Protein AF-A0AA38HAE9-F1 (afdb_monomer)

Radius of gyration: 36.29 Å; Cα contacts (8 Å, |Δi|>4): 104; chains: 1; bounding box: 70×87×106 Å

Structure (mmCIF, N/CA/C/O backbone):
data_AF-A0AA38HAE9-F1
#
_entry.id   AF-A0AA38HAE9-F1
#
loop_
_atom_site.group_PDB
_atom_site.id
_atom_site.type_symbol
_atom_site.label_atom_id
_atom_site.label_alt_id
_atom_site.label_comp_id
_atom_site.label_asym_id
_atom_site.label_entity_id
_atom_site.label_seq_id
_atom_site.pdbx_PDB_ins_code
_atom_site.Cartn_x
_atom_site.Cartn_y
_atom_site.Cartn_z
_atom_site.occupancy
_atom_site.B_iso_or_equiv
_atom_site.auth_seq_id
_atom_site.auth_comp_id
_atom_site.auth_asym_id
_atom_site.auth_atom_id
_atom_site.pdbx_PDB_model_num
ATOM 1 N N . MET A 1 1 ? 5.142 21.070 -65.631 1.00 39.06 1 MET A N 1
ATOM 2 C CA . MET A 1 1 ? 4.871 20.003 -64.647 1.00 39.06 1 MET A CA 1
ATOM 3 C C . MET A 1 1 ? 5.451 20.494 -63.341 1.00 39.06 1 MET A C 1
ATOM 5 O O . MET A 1 1 ? 6.630 20.286 -63.092 1.00 39.06 1 MET A O 1
ATOM 9 N N . ASP A 1 2 ? 4.651 21.237 -62.584 1.00 40.19 2 ASP A N 1
ATOM 10 C CA . ASP A 1 2 ? 5.064 21.765 -61.288 1.00 40.19 2 ASP A CA 1
ATOM 11 C C . ASP A 1 2 ? 4.805 20.692 -60.237 1.00 40.19 2 ASP A C 1
ATOM 13 O O . ASP A 1 2 ? 3.664 20.309 -59.976 1.00 40.19 2 ASP A O 1
ATOM 17 N N . ILE A 1 3 ? 5.890 20.148 -59.695 1.00 50.97 3 ILE A N 1
ATOM 18 C CA . ILE A 1 3 ? 5.858 19.173 -58.612 1.00 50.97 3 ILE A CA 1
ATOM 19 C C . ILE A 1 3 ? 5.649 19.974 -57.330 1.00 50.97 3 ILE A C 1
ATOM 21 O O . ILE A 1 3 ? 6.559 20.639 -56.839 1.00 50.97 3 ILE A O 1
ATOM 25 N N . SER A 1 4 ? 4.426 19.948 -56.811 1.00 48.62 4 SER A N 1
ATOM 26 C CA . SER A 1 4 ? 4.118 20.479 -55.486 1.00 48.62 4 SER A CA 1
ATOM 27 C C . SER A 1 4 ? 4.918 19.694 -54.433 1.00 48.62 4 SER A C 1
ATOM 29 O O . SER A 1 4 ? 4.894 18.460 -54.474 1.00 48.62 4 SER A O 1
ATOM 31 N N . PRO A 1 5 ? 5.616 20.344 -53.486 1.00 53.41 5 PRO A N 1
ATOM 32 C CA . PRO A 1 5 ? 6.243 19.627 -52.385 1.00 53.41 5 PRO A CA 1
ATOM 33 C C . PRO A 1 5 ? 5.154 19.050 -51.472 1.00 53.41 5 PRO A C 1
ATOM 35 O O . PRO A 1 5 ? 4.239 19.759 -51.050 1.00 53.41 5 PRO A O 1
ATOM 38 N N . LEU A 1 6 ? 5.238 17.747 -51.190 1.00 51.03 6 LEU A N 1
ATOM 39 C CA . LEU A 1 6 ? 4.414 17.096 -50.173 1.00 51.03 6 LEU A CA 1
ATOM 40 C C . LEU A 1 6 ? 4.633 17.781 -48.810 1.00 51.03 6 LEU A C 1
ATOM 42 O O . LEU A 1 6 ? 5.780 18.071 -48.468 1.00 51.03 6 LEU A O 1
ATOM 46 N N . PRO A 1 7 ? 3.580 17.995 -48.000 1.00 47.41 7 PRO A N 1
ATOM 47 C CA . PRO A 1 7 ? 3.733 18.482 -46.638 1.00 47.41 7 PRO A CA 1
ATOM 48 C C . PRO A 1 7 ? 4.301 17.347 -45.780 1.00 47.41 7 PRO A C 1
ATOM 50 O O . PRO A 1 7 ? 3.574 16.480 -45.296 1.00 47.41 7 PRO A O 1
ATOM 53 N N . THR A 1 8 ? 5.619 17.309 -45.635 1.00 55.16 8 THR A N 1
ATOM 54 C CA . THR A 1 8 ? 6.304 16.414 -44.704 1.00 55.16 8 THR A CA 1
ATOM 55 C C . THR A 1 8 ? 6.501 17.113 -43.361 1.00 55.16 8 THR A C 1
ATOM 57 O O . THR A 1 8 ? 7.004 18.228 -43.319 1.00 55.16 8 THR A O 1
ATOM 60 N N . GLU A 1 9 ? 6.145 16.397 -42.290 1.00 55.28 9 GLU A N 1
ATOM 61 C CA . GLU A 1 9 ? 6.492 16.649 -40.879 1.00 55.28 9 GLU A CA 1
ATOM 62 C C . GLU A 1 9 ? 5.710 17.721 -40.100 1.00 55.28 9 GLU A C 1
ATOM 64 O O . GLU A 1 9 ? 6.241 18.764 -39.745 1.00 55.28 9 GLU A O 1
ATOM 69 N N . SER A 1 10 ? 4.473 17.425 -39.688 1.00 51.41 10 SER A N 1
ATOM 70 C CA . SER A 1 10 ? 3.776 18.239 -38.668 1.00 51.41 10 SER A CA 1
ATOM 71 C C . SER A 1 10 ? 3.261 17.452 -37.458 1.00 51.41 10 SER A C 1
ATOM 73 O O . SER A 1 10 ? 2.433 17.944 -36.696 1.00 51.41 10 SER A O 1
ATOM 75 N N . SER A 1 11 ? 3.721 16.217 -37.230 1.00 56.38 11 SER A N 1
ATOM 76 C CA . SER A 1 11 ? 3.269 15.420 -36.071 1.00 56.38 11 SER A CA 1
ATOM 77 C C . SER A 1 11 ? 4.283 14.371 -35.606 1.00 56.38 11 SER A C 1
ATOM 79 O O . SER A 1 11 ? 3.898 13.276 -35.197 1.00 56.38 11 SER A O 1
ATOM 81 N N . MET A 1 12 ? 5.587 14.648 -35.684 1.00 62.03 12 MET A N 1
ATOM 82 C CA . MET A 1 12 ? 6.561 13.743 -35.072 1.00 62.03 12 MET A CA 1
ATOM 83 C C . MET A 1 12 ? 6.648 14.011 -33.571 1.00 62.03 12 MET A C 1
ATOM 85 O O . MET A 1 12 ? 7.069 15.075 -33.125 1.00 62.03 12 MET A O 1
ATOM 89 N N . LEU A 1 13 ? 6.230 13.017 -32.787 1.00 71.12 13 LEU A N 1
ATOM 90 C CA . LEU A 1 13 ? 6.387 12.984 -31.339 1.00 71.12 13 LEU A CA 1
ATOM 91 C C . LEU A 1 13 ? 7.889 13.067 -31.021 1.00 71.12 13 LEU A C 1
ATOM 93 O O . LEU A 1 13 ? 8.614 12.081 -31.159 1.00 71.12 13 LEU A O 1
ATOM 97 N N . THR A 1 14 ? 8.384 14.256 -30.667 1.00 80.62 14 THR A N 1
ATOM 98 C CA . THR A 1 14 ? 9.828 14.424 -30.453 1.00 80.62 14 THR A CA 1
ATOM 99 C C . THR A 1 14 ? 10.279 13.613 -29.229 1.00 80.62 14 THR A C 1
ATOM 101 O O . THR A 1 14 ? 9.475 13.369 -28.321 1.00 80.62 14 THR A O 1
ATOM 104 N N . PRO A 1 15 ? 11.561 13.215 -29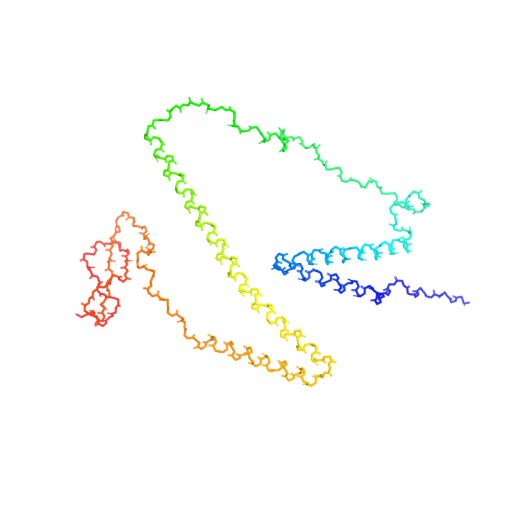.140 1.00 80.81 15 PRO A N 1
ATOM 105 C CA . PRO A 1 15 ? 12.087 12.491 -27.979 1.00 80.81 15 PRO A CA 1
ATOM 106 C C . PRO A 1 15 ? 11.779 13.186 -26.644 1.00 80.81 15 PRO A C 1
ATOM 108 O O . PRO A 1 15 ? 11.556 12.527 -25.631 1.00 80.81 15 PRO A O 1
ATOM 111 N N . PHE A 1 16 ? 11.681 14.518 -26.654 1.00 79.25 16 PHE A N 1
ATOM 112 C CA . PHE A 1 16 ? 11.273 15.315 -25.502 1.00 79.25 16 PHE A CA 1
ATOM 113 C C . PHE A 1 16 ? 9.829 15.025 -25.054 1.00 79.25 16 PHE A C 1
ATOM 115 O O . PHE A 1 16 ? 9.589 14.833 -23.864 1.00 79.25 16 PHE A O 1
ATOM 122 N N . HIS A 1 17 ? 8.879 14.892 -25.986 1.00 80.75 17 HIS A N 1
ATOM 123 C CA . HIS A 1 17 ? 7.487 14.534 -25.681 1.00 80.75 17 HIS A CA 1
ATOM 124 C C . HIS A 1 17 ? 7.375 13.156 -25.029 1.00 80.75 17 HIS A C 1
ATOM 126 O O . HIS A 1 17 ? 6.618 12.984 -24.077 1.00 80.75 17 HIS A O 1
ATOM 132 N N . LEU A 1 18 ? 8.153 12.183 -25.513 1.00 83.12 18 LEU A N 1
ATOM 133 C CA . LEU A 1 18 ? 8.192 10.837 -24.940 1.00 83.12 18 LEU A CA 1
ATOM 134 C C . LEU A 1 18 ? 8.716 10.848 -23.502 1.00 83.12 18 LEU A C 1
ATOM 136 O O . LEU A 1 18 ? 8.171 10.150 -22.647 1.00 83.12 18 LEU A O 1
ATOM 140 N N . ILE A 1 19 ? 9.725 11.676 -23.218 1.00 84.38 19 ILE A N 1
ATOM 141 C CA . ILE A 1 19 ? 10.239 11.870 -21.860 1.00 84.38 19 ILE A CA 1
ATOM 142 C C . ILE A 1 19 ? 9.147 12.483 -20.978 1.00 84.38 19 ILE A C 1
ATOM 144 O O . ILE A 1 19 ? 8.819 11.913 -19.940 1.00 84.38 19 ILE A O 1
ATOM 148 N N . VAL A 1 20 ? 8.518 13.585 -21.397 1.00 85.31 20 VAL A N 1
ATOM 149 C CA . VAL A 1 20 ? 7.445 14.228 -20.615 1.00 85.31 20 VAL A CA 1
ATOM 150 C C . VAL A 1 20 ? 6.291 13.261 -20.335 1.00 85.31 20 VAL A C 1
ATOM 152 O O . VAL A 1 20 ? 5.821 13.172 -19.200 1.00 85.31 20 VAL A O 1
ATOM 155 N N . LEU A 1 21 ? 5.877 12.482 -21.337 1.00 84.38 21 LEU A N 1
ATOM 156 C CA . LEU A 1 21 ? 4.825 11.477 -21.202 1.00 84.38 21 LEU A CA 1
ATOM 157 C C . LEU A 1 21 ? 5.225 10.358 -20.228 1.00 84.38 21 LEU A C 1
ATOM 159 O O . LEU A 1 21 ? 4.416 9.952 -19.392 1.00 84.38 21 LEU A O 1
ATOM 163 N N . ALA A 1 22 ? 6.476 9.893 -20.282 1.00 83.12 22 ALA A N 1
ATOM 164 C CA . ALA A 1 22 ? 6.996 8.897 -19.350 1.00 83.12 22 ALA A CA 1
ATOM 165 C C . ALA A 1 22 ? 6.980 9.423 -17.905 1.00 83.12 22 ALA A C 1
ATOM 167 O O . ALA A 1 22 ? 6.455 8.752 -17.014 1.00 83.12 22 ALA A O 1
ATOM 168 N N . PHE A 1 23 ? 7.453 10.651 -17.673 1.00 85.69 23 PHE A N 1
ATOM 169 C CA . PHE A 1 23 ? 7.419 11.292 -16.353 1.00 85.69 23 PHE A CA 1
ATOM 170 C C . PHE A 1 23 ? 5.986 11.517 -15.844 1.00 85.69 23 PHE A C 1
ATOM 172 O O . PHE A 1 23 ? 5.710 11.286 -14.664 1.00 85.69 23 PHE A O 1
ATOM 179 N N . ALA A 1 24 ? 5.056 11.896 -16.724 1.00 83.94 24 ALA A N 1
ATOM 180 C CA . ALA A 1 24 ? 3.641 12.038 -16.387 1.00 83.94 24 ALA A CA 1
ATOM 181 C C . ALA A 1 24 ? 2.999 10.687 -16.023 1.00 83.94 24 ALA A C 1
ATOM 183 O O . ALA A 1 24 ? 2.306 10.585 -15.009 1.00 83.94 24 ALA A O 1
ATOM 184 N N . SER A 1 25 ? 3.283 9.627 -16.786 1.00 86.00 25 SER A N 1
ATOM 185 C CA . SER A 1 25 ? 2.791 8.274 -16.491 1.00 86.00 25 SER A CA 1
ATOM 186 C C . SER A 1 25 ? 3.331 7.736 -15.160 1.00 86.00 25 SER A C 1
ATOM 188 O O . SER A 1 25 ? 2.584 7.153 -14.374 1.00 86.00 25 SER A O 1
ATOM 190 N N . LEU A 1 26 ? 4.601 8.020 -14.849 1.00 84.00 26 LEU A N 1
ATOM 191 C CA . LEU A 1 26 ? 5.222 7.663 -13.578 1.00 84.00 26 LEU A CA 1
ATOM 192 C C . LEU A 1 26 ? 4.590 8.439 -12.411 1.00 84.00 26 LEU A C 1
ATOM 194 O O . LEU A 1 26 ? 4.328 7.859 -11.362 1.00 84.00 26 LEU A O 1
ATOM 198 N N . SER A 1 27 ? 4.279 9.725 -12.604 1.00 84.81 27 SER A N 1
ATOM 199 C CA . SER A 1 27 ? 3.575 10.564 -11.620 1.00 84.81 27 SER A CA 1
ATOM 200 C C . SER A 1 27 ? 2.164 10.042 -11.306 1.00 84.81 27 SER A C 1
ATOM 202 O O . SER A 1 27 ? 1.752 9.993 -10.141 1.00 84.81 27 SER A O 1
ATOM 204 N N . LEU A 1 28 ? 1.439 9.568 -12.328 1.00 83.94 28 LEU A N 1
ATOM 205 C CA . LEU A 1 28 ? 0.138 8.917 -12.154 1.00 83.94 28 LEU A CA 1
ATOM 206 C C . LEU A 1 28 ? 0.262 7.594 -11.392 1.00 83.94 28 LEU A C 1
ATOM 208 O O . LEU A 1 28 ? -0.522 7.352 -10.479 1.00 83.94 28 LEU A O 1
ATOM 212 N N . LEU A 1 29 ? 1.268 6.773 -11.706 1.00 82.25 29 LEU A N 1
ATOM 213 C CA . LEU A 1 29 ? 1.512 5.503 -11.016 1.00 82.25 29 LEU A CA 1
ATOM 214 C C . LEU A 1 29 ? 1.853 5.733 -9.538 1.00 82.25 29 LEU A C 1
ATOM 216 O O . LEU A 1 29 ? 1.276 5.090 -8.664 1.00 82.25 29 LEU A O 1
ATOM 220 N N . VAL A 1 30 ? 2.714 6.712 -9.249 1.00 80.00 30 VAL A N 1
ATOM 221 C CA . VAL A 1 30 ? 3.041 7.129 -7.876 1.00 80.00 30 VAL A CA 1
ATOM 222 C C . VAL A 1 30 ? 1.806 7.664 -7.144 1.00 80.00 30 VAL A C 1
ATOM 224 O O . VAL A 1 30 ? 1.673 7.439 -5.948 1.00 80.00 30 VAL A O 1
ATOM 227 N N . SER A 1 31 ? 0.853 8.290 -7.839 1.00 78.38 31 SER A N 1
ATOM 228 C CA . SER A 1 31 ? -0.399 8.758 -7.222 1.00 78.38 31 SER A CA 1
ATOM 229 C C . SER A 1 31 ? -1.363 7.632 -6.834 1.00 78.38 31 SER A C 1
ATOM 231 O O . SER A 1 31 ? -2.221 7.852 -5.987 1.00 78.38 31 SER A O 1
ATOM 233 N N . GLN A 1 32 ? -1.230 6.440 -7.423 1.00 82.31 32 GLN A N 1
ATOM 234 C CA . GLN A 1 32 ? -2.014 5.253 -7.048 1.00 82.31 32 GLN A CA 1
ATOM 235 C C . GLN A 1 32 ? -1.399 4.489 -5.861 1.00 82.31 32 GLN A C 1
ATOM 237 O O . GLN A 1 32 ? -1.976 3.525 -5.354 1.00 82.31 32 GLN A O 1
ATOM 242 N N . LEU A 1 33 ? -0.208 4.894 -5.4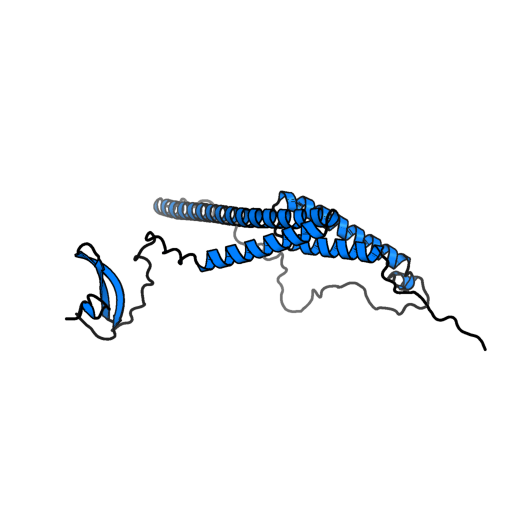15 1.00 80.56 33 LEU A N 1
ATOM 243 C CA . LEU A 1 33 ? 0.469 4.336 -4.254 1.00 80.56 33 LEU A CA 1
ATOM 244 C C . LEU A 1 33 ? 0.055 5.140 -3.008 1.00 80.56 33 LEU A C 1
ATOM 246 O O . LEU A 1 33 ? 0.321 6.330 -2.931 1.00 80.56 33 LEU A O 1
ATOM 250 N N . ASN A 1 34 ? -0.572 4.497 -2.017 1.00 77.75 34 ASN A N 1
ATOM 251 C CA . ASN A 1 34 ? -0.823 5.086 -0.686 1.00 77.75 34 ASN A CA 1
ATOM 252 C C . ASN A 1 34 ? 0.489 5.272 0.103 1.00 77.75 34 ASN A C 1
ATOM 254 O O . ASN A 1 34 ? 0.796 4.492 1.003 1.00 77.75 34 ASN A O 1
ATOM 258 N N . LEU A 1 35 ? 1.298 6.256 -0.276 1.00 80.31 35 LEU A N 1
ATOM 259 C CA . LEU A 1 35 ? 2.599 6.510 0.337 1.00 80.31 35 LEU A CA 1
ATOM 260 C C . LEU A 1 35 ? 2.469 6.921 1.821 1.00 80.31 35 LEU A C 1
ATOM 262 O O . LEU A 1 35 ? 1.461 7.495 2.221 1.00 80.31 35 LEU A O 1
ATOM 266 N N . PRO A 1 36 ? 3.478 6.628 2.661 1.00 79.25 36 PRO A N 1
ATOM 267 C CA . PRO A 1 36 ? 3.561 7.186 4.010 1.00 79.25 36 PRO A CA 1
ATOM 268 C C . PRO A 1 36 ? 3.731 8.718 3.957 1.00 79.25 36 PRO A C 1
ATOM 270 O O . PRO A 1 36 ? 4.300 9.213 2.981 1.00 79.25 36 PRO A O 1
ATOM 273 N N . PRO A 1 37 ? 3.319 9.455 5.007 1.00 76.00 37 PRO A N 1
ATOM 274 C CA . PRO A 1 37 ? 3.243 10.922 5.001 1.00 76.00 37 PRO A CA 1
ATOM 275 C C . PRO A 1 37 ? 4.562 11.605 4.597 1.00 76.00 37 PRO A C 1
ATOM 277 O O . PRO A 1 37 ? 4.558 12.527 3.787 1.00 76.00 37 PRO A O 1
ATOM 280 N N . ASP A 1 38 ? 5.705 11.076 5.038 1.00 79.44 38 ASP A N 1
ATOM 281 C CA . ASP A 1 38 ? 7.030 11.621 4.701 1.00 79.44 38 ASP A CA 1
ATOM 282 C C . ASP A 1 38 ? 7.357 11.529 3.194 1.00 79.44 38 ASP A C 1
ATOM 284 O O . ASP A 1 38 ? 8.074 12.358 2.635 1.00 79.44 38 ASP A O 1
ATOM 288 N N . LEU A 1 39 ? 6.829 10.508 2.508 1.00 79.44 39 LEU A N 1
ATOM 289 C CA . LEU A 1 39 ? 6.986 10.333 1.061 1.00 79.44 39 LEU A CA 1
ATOM 290 C C . LEU A 1 39 ? 5.849 10.985 0.268 1.00 79.44 39 LEU A C 1
ATOM 292 O O . LEU A 1 39 ? 6.013 11.224 -0.931 1.00 79.44 39 LEU A O 1
ATOM 296 N N . GLU A 1 40 ? 4.719 11.299 0.905 1.00 82.88 40 GLU A N 1
ATOM 297 C CA . GLU A 1 40 ? 3.654 12.090 0.288 1.00 82.88 40 GLU A CA 1
ATOM 298 C C . GLU A 1 40 ? 4.113 13.517 -0.001 1.00 82.88 40 GLU A C 1
ATOM 300 O O . GLU A 1 40 ? 3.771 14.048 -1.059 1.00 82.88 40 GLU A O 1
ATOM 305 N N . GLU A 1 41 ? 4.938 14.112 0.865 1.00 84.94 41 GLU A N 1
ATOM 306 C CA . GLU A 1 41 ? 5.537 15.427 0.611 1.00 84.94 41 GLU A CA 1
ATOM 307 C C . GLU A 1 41 ? 6.426 15.404 -0.638 1.00 84.94 41 GLU A C 1
ATOM 309 O O . GLU A 1 41 ? 6.252 16.217 -1.551 1.00 84.94 41 GLU A O 1
ATOM 314 N N . LEU A 1 42 ? 7.315 14.410 -0.743 1.00 85.44 42 LEU A N 1
ATOM 315 C CA . LEU A 1 42 ? 8.180 14.234 -1.911 1.00 85.44 42 LEU A CA 1
ATOM 316 C C . LEU A 1 42 ? 7.361 13.959 -3.185 1.00 85.44 42 LEU A C 1
ATOM 318 O O . LEU A 1 42 ? 7.610 14.553 -4.235 1.00 85.44 42 LEU A O 1
ATOM 322 N N . ALA A 1 43 ? 6.345 13.097 -3.095 1.00 84.06 43 ALA A N 1
ATOM 323 C CA . ALA A 1 43 ? 5.447 12.794 -4.206 1.00 84.06 43 ALA A CA 1
ATOM 324 C C . ALA A 1 43 ? 4.582 14.003 -4.602 1.00 84.06 43 ALA A C 1
ATOM 326 O O . ALA A 1 43 ? 4.222 14.156 -5.768 1.00 84.06 43 ALA A O 1
ATOM 327 N N . SER A 1 44 ? 4.231 14.871 -3.654 1.00 84.75 44 SER A N 1
ATOM 328 C CA . SER A 1 44 ? 3.519 16.128 -3.900 1.00 84.75 44 SER A CA 1
ATOM 329 C C . SER A 1 44 ? 4.404 17.117 -4.657 1.00 84.75 44 SER A C 1
ATOM 331 O O . SER A 1 44 ? 3.976 17.677 -5.668 1.00 84.75 44 SER A O 1
ATOM 333 N N . ILE A 1 45 ? 5.667 17.266 -4.248 1.00 90.44 45 ILE A N 1
ATOM 334 C CA . ILE A 1 45 ? 6.655 18.081 -4.969 1.00 90.44 45 ILE A CA 1
ATOM 335 C C . ILE A 1 45 ? 6.858 17.531 -6.385 1.00 90.44 45 ILE A C 1
ATOM 337 O O . ILE A 1 45 ? 6.775 18.284 -7.354 1.00 90.44 45 ILE A O 1
ATOM 341 N N . TRP A 1 46 ? 7.027 16.216 -6.531 1.00 86.69 46 TRP A N 1
ATOM 342 C CA . TRP A 1 46 ? 7.160 15.560 -7.834 1.00 86.69 46 TRP A CA 1
ATOM 343 C C . TRP A 1 46 ? 5.956 15.803 -8.753 1.00 86.69 46 TRP A C 1
ATOM 345 O O . TRP A 1 46 ? 6.113 16.113 -9.937 1.00 86.69 46 TRP A O 1
ATOM 355 N N . ARG A 1 47 ? 4.736 15.724 -8.209 1.00 85.75 47 ARG A N 1
ATOM 356 C CA . ARG A 1 47 ? 3.496 16.041 -8.934 1.00 85.75 47 ARG A CA 1
ATOM 357 C C . ARG A 1 47 ? 3.465 17.490 -9.418 1.00 85.75 47 ARG A C 1
ATOM 359 O O . ARG A 1 47 ? 3.082 17.737 -10.556 1.00 85.75 47 ARG A O 1
ATOM 366 N N . ARG A 1 48 ? 3.912 18.437 -8.590 1.00 89.06 48 ARG A N 1
ATOM 367 C CA . ARG A 1 48 ? 3.998 19.862 -8.958 1.00 89.06 48 ARG A CA 1
ATOM 368 C C . ARG A 1 48 ? 5.051 20.120 -10.035 1.00 89.06 48 ARG A C 1
ATOM 370 O O . ARG A 1 48 ? 4.815 20.898 -10.950 1.00 89.06 48 ARG A O 1
ATOM 377 N N . VAL A 1 49 ? 6.202 19.455 -9.957 1.00 88.94 49 VAL A N 1
ATOM 378 C CA . VAL A 1 49 ? 7.260 19.584 -10.972 1.00 88.94 49 VAL A CA 1
ATOM 379 C C . VAL A 1 49 ? 6.801 18.999 -12.309 1.00 88.94 49 VAL A C 1
ATOM 381 O O . VAL A 1 49 ? 6.960 19.634 -13.348 1.00 88.94 49 VAL A O 1
ATOM 384 N N . THR A 1 50 ? 6.177 17.818 -12.291 1.00 87.50 50 THR A N 1
ATOM 385 C CA . THR A 1 50 ? 5.650 17.185 -13.510 1.00 87.50 50 THR A CA 1
ATOM 386 C C . THR A 1 50 ? 4.501 17.980 -14.130 1.00 87.50 50 THR A C 1
ATOM 388 O O . THR A 1 50 ? 4.469 18.121 -15.351 1.00 87.50 50 THR A O 1
ATOM 391 N N . SER A 1 51 ? 3.605 18.570 -13.330 1.00 85.25 51 SER A N 1
ATOM 392 C CA . SER A 1 51 ? 2.544 19.437 -13.859 1.00 85.25 51 SER A CA 1
ATOM 393 C C . SER A 1 51 ? 3.097 20.714 -14.494 1.00 85.25 51 SER A C 1
ATOM 395 O O . SER A 1 51 ? 2.670 21.069 -15.590 1.00 85.25 51 SER A O 1
ATOM 397 N N . LEU A 1 52 ? 4.089 21.363 -13.873 1.00 88.88 52 LEU A N 1
ATOM 398 C CA . LEU A 1 52 ? 4.765 22.526 -14.457 1.00 88.88 52 LEU A CA 1
ATOM 399 C C . LEU A 1 52 ? 5.435 22.184 -15.790 1.00 88.88 52 LEU A C 1
ATOM 401 O O . LEU A 1 52 ? 5.318 22.946 -16.744 1.00 88.88 52 LEU A O 1
ATOM 405 N N . LEU A 1 53 ? 6.085 21.024 -15.883 1.00 86.38 53 LEU A N 1
ATOM 406 C CA . LEU A 1 53 ? 6.755 20.583 -17.105 1.00 86.38 53 LEU A CA 1
ATOM 407 C C . LEU A 1 53 ? 5.762 20.342 -18.257 1.00 86.38 53 LEU A C 1
ATOM 409 O O . LEU A 1 53 ? 6.028 20.732 -19.393 1.00 86.38 53 LEU A O 1
ATOM 413 N N . VAL A 1 54 ? 4.591 19.769 -17.959 1.00 86.94 54 VAL A N 1
ATOM 414 C CA . VAL A 1 54 ? 3.496 19.626 -18.934 1.00 86.94 54 VAL A CA 1
ATOM 415 C C . VAL A 1 54 ? 2.951 20.994 -19.351 1.00 86.94 54 VAL A C 1
ATOM 417 O O . VAL A 1 54 ? 2.734 21.215 -20.538 1.00 86.94 54 VAL A O 1
ATOM 420 N N . VAL A 1 55 ? 2.775 21.934 -18.416 1.00 86.25 55 VAL A N 1
ATOM 421 C CA . VAL A 1 55 ? 2.320 23.300 -18.733 1.00 86.25 55 VAL A CA 1
ATOM 422 C C . VAL A 1 55 ? 3.322 24.029 -19.626 1.00 86.25 55 VAL A C 1
ATOM 424 O O . VAL A 1 55 ? 2.909 24.672 -20.583 1.00 86.25 55 VAL A O 1
ATOM 427 N N . VAL A 1 56 ? 4.625 23.903 -19.367 1.00 86.50 56 VAL A N 1
ATOM 428 C CA . VAL A 1 56 ? 5.672 24.483 -20.225 1.00 86.50 56 VAL A CA 1
ATOM 429 C C . VAL A 1 56 ? 5.629 23.874 -21.625 1.00 86.50 56 VAL A C 1
ATOM 431 O O . VAL A 1 56 ? 5.705 24.612 -22.603 1.00 86.50 56 VAL A O 1
ATOM 434 N N . LEU A 1 57 ? 5.444 22.556 -21.740 1.00 84.06 57 LEU A N 1
ATOM 435 C CA . LEU A 1 57 ? 5.312 21.883 -23.034 1.00 84.06 57 LEU A CA 1
ATOM 436 C C . LEU A 1 57 ? 4.047 22.327 -23.788 1.00 84.06 57 LEU A C 1
ATOM 438 O O . LEU A 1 57 ? 4.095 22.530 -24.998 1.00 84.06 57 LEU A O 1
ATOM 442 N N . LEU A 1 58 ? 2.929 22.525 -23.085 1.00 81.81 58 LEU A N 1
ATOM 443 C CA . LEU A 1 58 ? 1.707 23.078 -23.671 1.00 81.81 58 LEU A CA 1
ATOM 444 C C . LEU A 1 58 ? 1.895 24.535 -24.100 1.00 81.81 58 LEU A C 1
ATOM 446 O O . LEU A 1 58 ? 1.464 24.893 -25.186 1.00 81.81 58 LEU A O 1
ATOM 450 N N . MET A 1 59 ? 2.558 25.363 -23.291 1.00 81.00 59 MET A N 1
ATOM 451 C CA . MET A 1 59 ? 2.864 26.753 -23.643 1.00 81.00 59 MET A CA 1
ATOM 452 C C . MET A 1 59 ? 3.779 26.833 -24.862 1.00 81.00 59 MET A C 1
ATOM 454 O O . MET A 1 59 ? 3.521 27.633 -25.751 1.00 81.00 59 MET A O 1
ATOM 458 N N . TYR A 1 60 ? 4.793 25.971 -24.941 1.00 81.69 60 TYR A N 1
ATOM 459 C CA . TYR A 1 60 ? 5.644 25.836 -26.120 1.00 81.69 60 TYR A CA 1
ATOM 460 C C . TYR A 1 60 ? 4.813 25.500 -27.369 1.00 81.69 60 TYR A C 1
ATOM 462 O O . TYR A 1 60 ? 4.909 26.199 -28.373 1.00 81.69 60 TYR A O 1
ATOM 470 N N . HIS A 1 61 ? 3.905 24.522 -27.270 1.00 74.12 61 HIS A N 1
ATOM 471 C CA . HIS A 1 61 ? 2.977 24.180 -28.358 1.00 74.12 61 HIS A CA 1
ATOM 472 C C . HIS A 1 61 ? 2.001 25.294 -28.722 1.00 74.12 61 HIS A C 1
ATOM 474 O O . HIS A 1 61 ? 1.636 25.428 -29.885 1.00 74.12 61 HIS A O 1
ATOM 480 N N . VAL A 1 62 ? 1.540 26.072 -27.744 1.00 71.88 62 VAL A N 1
ATOM 481 C CA . VAL A 1 62 ? 0.635 27.208 -27.964 1.00 71.88 62 VAL A CA 1
ATOM 482 C C . VAL A 1 62 ? 1.366 28.361 -28.651 1.00 71.88 62 VAL A C 1
ATOM 484 O O . VAL A 1 62 ? 0.783 29.009 -29.514 1.00 71.88 62 VAL A O 1
ATOM 487 N N . VAL A 1 63 ? 2.634 28.598 -28.305 1.00 75.81 63 VAL A N 1
ATOM 488 C CA . VAL A 1 63 ? 3.487 29.593 -28.969 1.00 75.81 63 VAL A CA 1
ATOM 489 C C . VAL A 1 63 ? 3.812 29.162 -30.402 1.00 75.81 63 VAL A C 1
ATOM 491 O O . VAL A 1 63 ? 3.774 29.996 -31.298 1.00 75.81 63 VAL A O 1
ATOM 494 N N . GLU A 1 64 ? 4.061 27.872 -30.649 1.00 69.88 64 GLU A N 1
ATOM 495 C CA . GLU A 1 64 ? 4.246 27.353 -32.015 1.00 69.88 64 GLU A CA 1
ATOM 496 C C . GLU A 1 64 ? 2.938 27.320 -32.829 1.00 69.88 64 GLU A C 1
ATOM 498 O O . GLU A 1 64 ? 2.964 27.477 -34.049 1.00 69.88 64 GLU A O 1
ATOM 503 N N . ASN A 1 65 ? 1.781 27.166 -32.176 1.00 61.19 65 ASN A N 1
ATOM 504 C CA . ASN A 1 65 ? 0.459 27.209 -32.805 1.00 61.19 65 ASN A CA 1
ATOM 505 C C . ASN A 1 65 ? -0.255 28.539 -32.522 1.00 61.19 65 ASN A C 1
ATOM 507 O O . ASN A 1 65 ? -1.315 28.560 -31.884 1.00 61.19 65 ASN A O 1
ATOM 511 N N . GLU A 1 66 ? 0.270 29.650 -33.048 1.00 58.19 66 GLU A N 1
ATOM 512 C CA . GLU A 1 66 ? -0.343 30.989 -32.931 1.00 58.19 66 GLU A CA 1
ATOM 513 C C . GLU A 1 66 ? -1.829 31.024 -33.361 1.00 58.19 66 GLU A C 1
ATOM 515 O O . GLU A 1 66 ? -2.618 31.823 -32.855 1.00 58.19 66 GLU A O 1
ATOM 520 N N . SER A 1 67 ? -2.251 30.105 -34.237 1.00 53.09 67 SER A N 1
ATOM 521 C CA . SER A 1 67 ? -3.635 29.956 -34.714 1.00 53.09 67 SER A CA 1
ATOM 522 C C . SER A 1 67 ? -4.614 29.339 -33.700 1.00 53.09 67 SER A C 1
ATOM 524 O O . SER A 1 67 ? -5.821 29.323 -33.943 1.00 53.09 67 SER A O 1
ATOM 526 N N . SER A 1 68 ? -4.125 28.834 -32.562 1.00 53.81 68 SER A N 1
ATOM 527 C CA . SER A 1 68 ? -4.926 28.133 -31.543 1.00 53.81 68 SER A CA 1
ATOM 528 C C . SER A 1 68 ? -5.185 28.953 -30.272 1.00 53.81 68 SER A C 1
ATOM 530 O O . SER A 1 68 ? -5.955 28.532 -29.403 1.00 53.81 68 SER A O 1
ATOM 532 N N . HIS A 1 69 ? -4.589 30.146 -30.165 1.00 53.22 69 HIS A N 1
ATOM 533 C CA . HIS A 1 69 ? -4.749 31.014 -29.003 1.00 53.22 69 HIS A CA 1
ATOM 534 C C . HIS A 1 69 ? -6.171 31.619 -28.957 1.00 53.22 69 HIS A C 1
ATOM 536 O O . HIS A 1 69 ? -6.651 32.138 -29.966 1.00 53.22 69 HIS A O 1
ATOM 542 N N . PRO A 1 70 ? -6.867 31.647 -27.805 1.00 55.16 70 PRO A N 1
ATOM 543 C CA . PRO A 1 70 ? -8.224 32.203 -27.705 1.00 55.16 70 PRO A CA 1
ATOM 544 C C . PRO A 1 70 ? -8.310 33.707 -28.029 1.00 55.16 70 PRO A C 1
ATOM 546 O O . PRO A 1 70 ? -9.387 34.204 -28.351 1.00 55.16 70 PRO A O 1
ATOM 549 N N . SER A 1 71 ? -7.186 34.432 -27.997 1.00 57.25 71 SER A N 1
ATOM 550 C CA . SER A 1 71 ? -7.097 35.826 -28.457 1.00 57.25 71 SER A CA 1
ATOM 551 C C . SER A 1 71 ? -6.845 35.976 -29.960 1.00 57.25 71 SER A C 1
ATOM 553 O O . SER A 1 71 ? -6.986 37.087 -30.462 1.00 57.25 71 SER A O 1
ATOM 555 N N . ALA A 1 72 ? -6.534 34.898 -30.693 1.00 51.06 72 ALA A N 1
ATOM 556 C CA . ALA A 1 72 ? -6.438 34.928 -32.156 1.00 51.06 72 ALA A CA 1
ATOM 557 C C . ALA A 1 72 ? -7.779 35.334 -32.795 1.00 51.06 72 ALA A C 1
ATOM 559 O O . ALA A 1 72 ? -7.798 35.914 -33.876 1.00 51.06 72 ALA A O 1
ATOM 560 N N . PHE A 1 73 ? -8.894 35.135 -32.079 1.00 52.75 73 PHE A N 1
ATOM 561 C CA . PHE A 1 73 ? -10.207 35.684 -32.421 1.00 52.75 73 PHE A CA 1
ATOM 562 C C . PHE A 1 73 ? -10.247 37.222 -32.484 1.00 52.75 73 PHE A C 1
ATOM 564 O O . PHE A 1 73 ? -11.018 37.784 -33.254 1.00 52.75 73 PHE A O 1
ATOM 571 N N . LEU A 1 74 ? -9.427 37.906 -31.682 1.00 52.81 74 LEU A N 1
ATOM 572 C CA . LEU A 1 74 ? -9.369 39.370 -31.639 1.00 52.81 74 LEU A CA 1
ATOM 573 C C . LEU A 1 74 ? -8.307 39.948 -32.583 1.00 52.81 74 LEU A C 1
ATOM 575 O O . LEU A 1 74 ? -8.405 41.115 -32.950 1.00 52.81 74 LEU A O 1
ATOM 579 N N . THR A 1 75 ? -7.293 39.162 -32.960 1.00 51.31 75 THR A N 1
ATOM 580 C CA . THR A 1 75 ? -6.112 39.659 -33.688 1.00 51.31 75 THR A CA 1
ATOM 581 C C . THR A 1 75 ? -5.975 39.142 -35.121 1.00 51.31 75 THR A C 1
ATOM 583 O O . THR A 1 75 ? -5.217 39.728 -35.889 1.00 51.31 75 THR A O 1
ATOM 586 N N . THR A 1 76 ? -6.705 38.094 -35.522 1.00 52.12 76 THR A N 1
ATOM 587 C CA . THR A 1 76 ? -6.635 37.518 -36.879 1.00 52.12 76 THR A CA 1
ATOM 588 C C . THR A 1 76 ? -7.997 37.553 -37.575 1.00 52.12 76 THR A C 1
ATOM 590 O O . THR A 1 76 ? -9.034 37.300 -36.967 1.00 52.12 76 THR A O 1
ATOM 593 N N . LYS A 1 77 ? -8.007 37.899 -38.869 1.00 56.28 77 LYS A N 1
ATOM 594 C CA . LYS A 1 77 ? -9.230 38.190 -39.644 1.00 56.28 77 LYS A CA 1
ATOM 595 C C . LYS A 1 77 ? -10.080 36.944 -39.963 1.00 56.28 77 LYS A C 1
ATOM 597 O O . LYS A 1 77 ? -11.243 37.092 -40.325 1.00 56.28 77 LYS A O 1
ATOM 602 N N . ASP A 1 78 ? -9.517 35.745 -39.784 1.00 53.81 78 ASP A N 1
ATOM 603 C CA . ASP A 1 78 ? -10.080 34.471 -40.260 1.00 53.81 78 ASP A CA 1
ATOM 604 C C . ASP A 1 78 ? -10.635 33.557 -39.145 1.00 53.81 78 ASP A C 1
ATOM 606 O O . ASP A 1 78 ? -11.100 32.445 -39.407 1.00 53.81 78 ASP A O 1
ATOM 610 N N . ALA A 1 79 ? -10.619 33.996 -37.883 1.00 55.56 79 ALA A N 1
ATOM 611 C CA . ALA A 1 79 ? -11.086 33.184 -36.761 1.00 55.56 79 ALA A CA 1
ATOM 612 C C . ALA A 1 79 ? -12.625 33.206 -36.611 1.00 55.56 79 ALA A C 1
ATOM 614 O O . ALA A 1 79 ? -13.260 34.253 -36.490 1.00 55.56 79 ALA A O 1
ATOM 615 N N . LYS A 1 80 ? -13.244 32.017 -36.576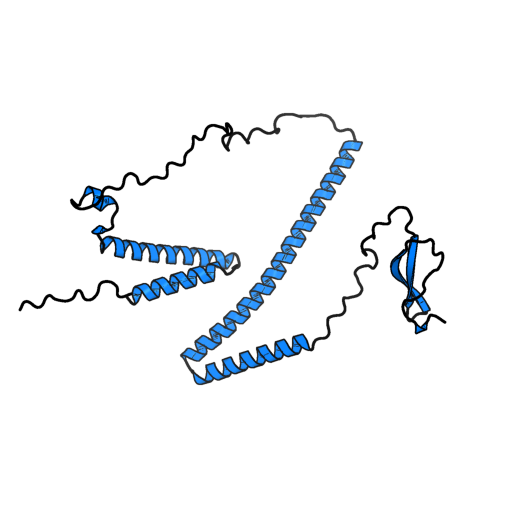 1.00 53.59 80 LYS A N 1
ATOM 616 C CA . LYS A 1 80 ? -14.706 31.835 -36.497 1.00 53.59 80 LYS A CA 1
ATOM 617 C C . LYS A 1 80 ? -15.248 32.261 -35.112 1.00 53.59 80 LYS A C 1
ATOM 619 O O . LYS A 1 80 ? -14.803 31.696 -34.111 1.00 53.59 80 LYS A O 1
ATOM 624 N N . PRO A 1 81 ? -16.223 33.188 -35.015 1.00 55.12 81 PRO A N 1
ATOM 625 C CA . PRO A 1 81 ? -16.728 33.684 -33.733 1.00 55.12 81 PRO A CA 1
ATOM 626 C C . PRO A 1 81 ? -17.398 32.587 -32.903 1.00 55.12 81 PRO A C 1
ATOM 628 O O . PRO A 1 81 ? -18.353 31.950 -33.350 1.00 55.12 81 PRO A O 1
ATOM 631 N N . ARG A 1 82 ? -16.907 32.379 -31.673 1.00 57.50 82 ARG A N 1
ATOM 632 C CA . ARG A 1 82 ? -17.545 31.526 -30.658 1.00 57.50 82 ARG A CA 1
ATOM 633 C C . ARG A 1 82 ? -18.234 32.393 -29.607 1.00 57.50 82 ARG A C 1
ATOM 635 O O . ARG A 1 82 ? -17.632 33.289 -29.027 1.00 57.50 82 ARG A O 1
ATOM 642 N N . LEU A 1 83 ? -19.506 32.098 -29.362 1.00 50.00 83 LEU A N 1
ATOM 643 C CA . LEU A 1 83 ? -20.459 32.963 -28.670 1.00 50.00 83 LEU A CA 1
ATOM 644 C C . LEU A 1 83 ? -20.514 32.760 -27.137 1.00 50.00 83 LEU A C 1
ATOM 646 O O . LEU A 1 83 ? -21.617 32.755 -26.623 1.00 50.00 83 LEU A O 1
ATOM 650 N N . TRP A 1 84 ? -19.377 32.555 -26.439 1.00 57.38 84 TRP A N 1
ATOM 651 C CA . TRP A 1 84 ? -19.138 32.765 -24.977 1.00 57.38 84 TRP A CA 1
ATOM 652 C C . TRP A 1 84 ? -18.196 31.725 -24.338 1.00 57.38 84 TRP A C 1
ATOM 654 O O . TRP A 1 84 ? -18.295 30.530 -24.599 1.00 57.38 84 TRP A O 1
ATOM 664 N N . ALA A 1 85 ? -17.301 32.192 -23.453 1.00 50.50 85 ALA A N 1
ATOM 665 C CA . ALA A 1 85 ? -16.248 31.404 -22.795 1.00 50.50 85 ALA A CA 1
ATOM 666 C C . ALA A 1 85 ? -16.360 31.341 -21.252 1.00 50.50 85 ALA A C 1
ATOM 668 O O . ALA A 1 85 ? -15.363 31.099 -20.579 1.00 50.50 85 ALA A O 1
ATOM 669 N N . PHE A 1 86 ? -17.549 31.545 -20.670 1.00 49.03 86 PHE A N 1
ATOM 670 C CA . PHE A 1 86 ? -17.741 31.462 -19.215 1.00 49.03 86 PHE A CA 1
ATOM 671 C C . PHE A 1 86 ? -18.932 30.563 -18.853 1.00 49.03 86 PHE A C 1
ATOM 673 O O . PHE A 1 86 ? -20.037 30.810 -19.340 1.00 49.03 86 PHE A O 1
ATOM 680 N N . PRO A 1 87 ? -18.762 29.552 -17.977 1.00 51.41 87 PRO A N 1
ATOM 681 C CA . PRO A 1 87 ? -19.878 28.811 -17.418 1.00 51.41 87 PRO A CA 1
ATOM 682 C C . PRO A 1 87 ? -20.489 29.654 -16.297 1.00 51.41 87 PRO A C 1
ATOM 684 O O . PRO A 1 87 ? -20.168 29.492 -15.122 1.00 51.41 87 PRO A O 1
ATOM 687 N N . LEU A 1 88 ? -21.373 30.583 -16.656 1.00 48.47 88 LEU A N 1
ATOM 688 C CA . LEU A 1 88 ? -22.319 31.128 -15.689 1.00 48.47 88 LEU A CA 1
ATOM 689 C C . LEU A 1 88 ? -23.280 29.993 -15.332 1.00 48.47 88 LEU A C 1
ATOM 691 O O . LEU A 1 88 ? -24.218 29.684 -16.068 1.00 48.47 88 LEU A O 1
ATOM 695 N N . GLY A 1 89 ? -22.970 29.312 -14.227 1.00 46.06 89 GLY A N 1
ATOM 696 C CA . GLY A 1 89 ? -23.860 28.351 -13.601 1.00 46.06 89 GLY A CA 1
ATOM 697 C C . GLY A 1 89 ? -25.237 28.984 -13.445 1.00 46.06 89 GLY A C 1
ATOM 698 O O . GLY A 1 89 ? -25.370 30.088 -12.920 1.00 46.06 89 GLY A O 1
ATOM 699 N N . LYS A 1 90 ? -26.254 28.287 -13.950 1.00 45.88 90 LYS A N 1
ATOM 700 C CA . LYS A 1 90 ? -27.666 28.627 -13.795 1.00 45.88 90 LYS A CA 1
ATOM 701 C C . LYS A 1 90 ? -28.035 28.636 -12.305 1.00 45.88 90 LYS A C 1
ATOM 703 O O . LYS A 1 90 ? -28.543 27.649 -11.786 1.00 45.88 90 LYS A O 1
ATOM 708 N N . ALA A 1 91 ? -27.791 29.745 -11.619 1.00 45.81 91 ALA A N 1
ATOM 709 C CA . ALA A 1 91 ? -28.463 30.091 -10.377 1.00 45.81 91 ALA A CA 1
ATOM 710 C C . ALA A 1 91 ? -29.751 30.826 -10.760 1.00 45.81 91 ALA A C 1
ATOM 712 O O . ALA A 1 91 ? -29.744 32.026 -11.014 1.00 45.81 91 ALA A O 1
ATOM 713 N N . GLY A 1 92 ? -30.839 30.076 -10.909 1.00 41.28 92 GLY A N 1
ATOM 714 C CA . GLY A 1 92 ? -32.132 30.647 -11.288 1.00 41.28 92 GLY A CA 1
ATOM 715 C C . GLY A 1 92 ? -33.091 29.629 -11.884 1.00 41.28 92 GLY A C 1
ATOM 716 O O . GLY A 1 92 ? -33.711 29.903 -12.905 1.00 41.28 92 GLY A O 1
ATOM 717 N N . GLY A 1 93 ? -33.157 28.433 -11.296 1.00 36.91 93 GLY A N 1
ATOM 718 C CA . GLY A 1 93 ? -34.277 27.518 -11.487 1.00 36.91 93 GLY A CA 1
ATOM 719 C C . GLY A 1 93 ? -35.298 27.779 -10.384 1.00 36.91 93 GLY A C 1
ATOM 720 O O . GLY A 1 93 ? -34.992 27.635 -9.204 1.00 36.91 93 GLY A O 1
ATOM 721 N N . GLU A 1 94 ? -36.473 28.225 -10.791 1.00 49.66 94 GLU A N 1
ATOM 722 C CA . GLU A 1 94 ? -37.667 28.500 -9.998 1.00 49.66 94 GLU A CA 1
ATOM 723 C C . GLU A 1 94 ? -38.031 27.283 -9.114 1.00 49.66 94 GLU A C 1
ATOM 725 O O . GLU A 1 94 ? -38.462 26.256 -9.631 1.00 49.66 94 GLU A O 1
ATOM 730 N N . GLY A 1 95 ? -37.813 27.350 -7.788 1.00 51.97 95 GLY A N 1
ATOM 731 C CA . GLY A 1 95 ? -38.376 26.338 -6.874 1.00 51.97 95 GLY A CA 1
ATOM 732 C C . GLY A 1 95 ? -37.696 26.065 -5.527 1.00 51.97 95 GLY A C 1
ATOM 733 O O . GLY A 1 95 ? -38.377 25.592 -4.625 1.00 51.97 95 GLY A O 1
ATOM 734 N N . THR A 1 96 ? -36.412 26.368 -5.317 1.00 46.47 96 THR A N 1
ATOM 735 C CA . THR A 1 96 ? -35.746 26.093 -4.021 1.00 46.47 96 THR A CA 1
ATOM 736 C C . THR A 1 96 ? -35.110 27.350 -3.449 1.00 46.47 96 THR A C 1
ATOM 738 O O . THR A 1 96 ? -34.011 27.749 -3.829 1.00 46.47 96 THR A O 1
ATOM 741 N N . LYS A 1 97 ? -35.837 27.983 -2.528 1.00 50.03 97 LYS A N 1
ATOM 742 C CA . LYS A 1 97 ? -35.433 29.176 -1.780 1.00 50.03 97 LYS A CA 1
ATOM 743 C C . LYS A 1 97 ? -34.641 28.788 -0.528 1.00 50.03 97 LYS A C 1
ATOM 745 O O . LYS A 1 97 ? -35.010 29.181 0.566 1.00 50.03 97 LYS A O 1
ATOM 750 N N . GLU A 1 98 ? -33.587 27.998 -0.686 1.00 53.03 98 GLU A N 1
ATOM 751 C CA . GLU A 1 98 ? -32.623 27.772 0.393 1.00 53.03 98 GLU A CA 1
ATOM 752 C C . GLU A 1 98 ? -31.223 27.821 -0.204 1.00 53.03 98 GLU A C 1
ATOM 754 O O . GLU A 1 98 ? -30.805 26.968 -0.989 1.00 53.03 98 GLU A O 1
ATOM 759 N N . MET A 1 99 ? -30.520 28.903 0.115 1.00 55.59 99 MET A N 1
ATOM 760 C CA . MET A 1 99 ? -29.120 29.067 -0.236 1.00 55.59 99 MET A CA 1
ATOM 761 C C . MET A 1 99 ? -28.291 28.265 0.769 1.00 55.59 99 MET A C 1
ATOM 763 O O . MET A 1 99 ? -28.596 28.240 1.956 1.00 55.59 99 MET A O 1
ATOM 767 N N . TRP A 1 100 ? -27.236 27.598 0.305 1.00 59.22 100 TRP A N 1
ATOM 768 C CA . TRP A 1 100 ? -26.424 26.661 1.099 1.00 59.22 100 TRP A CA 1
ATOM 769 C C . TRP A 1 100 ? -25.769 27.260 2.362 1.00 59.22 100 TRP A C 1
ATOM 771 O O . TRP A 1 100 ? -25.240 26.516 3.183 1.00 59.22 100 TRP A O 1
ATOM 781 N N . TRP A 1 101 ? -25.826 28.583 2.552 1.00 59.34 101 TRP A N 1
ATOM 782 C CA . TRP A 1 101 ? -25.395 29.277 3.769 1.00 59.34 101 TRP A CA 1
ATOM 783 C C . TRP A 1 101 ? -26.522 29.562 4.785 1.00 59.34 101 TRP A C 1
ATOM 785 O O . TRP A 1 101 ? -26.228 29.993 5.897 1.00 59.34 101 TRP A O 1
ATOM 795 N N . GLU A 1 102 ? -27.796 29.306 4.464 1.00 53.56 102 GLU A N 1
ATOM 796 C CA . GLU A 1 102 ? -28.935 29.487 5.388 1.00 53.56 102 GLU A CA 1
ATOM 797 C C . GLU A 1 102 ? -29.189 28.266 6.297 1.00 53.56 102 GLU A C 1
ATOM 799 O O . GLU A 1 102 ? -29.904 28.369 7.290 1.00 53.56 102 GLU A O 1
ATOM 804 N N . ALA A 1 103 ? -28.497 27.144 6.067 1.00 53.38 103 ALA A N 1
ATOM 805 C CA . ALA A 1 103 ? -28.494 25.973 6.958 1.00 53.38 103 ALA A CA 1
ATOM 806 C C . ALA A 1 103 ? -27.667 26.170 8.255 1.00 53.38 103 ALA A C 1
ATOM 808 O O . ALA A 1 103 ? -27.470 25.231 9.025 1.00 53.38 103 ALA A O 1
ATOM 809 N N . GLY A 1 104 ? -27.156 27.383 8.499 1.00 46.00 104 GLY A N 1
ATOM 810 C CA . GLY A 1 104 ? -26.274 27.716 9.621 1.00 46.00 104 GLY A CA 1
ATOM 811 C C . GLY A 1 104 ? -26.961 28.234 10.887 1.00 46.00 104 GLY A C 1
ATOM 812 O O . GLY A 1 104 ? -26.263 28.660 11.804 1.00 46.00 104 GLY A O 1
ATOM 813 N N . ASN A 1 105 ? -28.296 28.226 10.972 1.00 54.50 105 ASN A N 1
ATOM 814 C CA . ASN A 1 105 ? -29.007 28.684 12.168 1.00 54.50 105 ASN A CA 1
ATOM 815 C C . ASN A 1 105 ? -29.678 27.512 12.899 1.00 54.50 105 ASN A C 1
ATOM 817 O O . ASN A 1 105 ? -30.875 27.282 12.762 1.00 54.50 105 ASN A O 1
ATOM 821 N N . ALA A 1 106 ? -28.902 26.750 13.677 1.00 48.03 106 ALA A N 1
ATOM 822 C CA . ALA A 1 106 ? -29.436 25.669 14.504 1.00 48.03 106 ALA A CA 1
ATOM 823 C C . ALA A 1 106 ? -28.894 25.705 15.947 1.00 48.03 106 ALA A C 1
ATOM 825 O O . ALA A 1 106 ? -27.784 25.284 16.239 1.00 48.03 106 ALA A O 1
ATOM 826 N N . ALA A 1 107 ? -29.757 26.160 16.858 1.00 51.47 107 ALA A N 1
ATOM 827 C CA . ALA A 1 107 ? -29.919 25.663 18.232 1.00 51.47 107 ALA A CA 1
ATOM 828 C C . ALA A 1 107 ? -28.849 25.923 19.320 1.00 51.47 107 ALA A C 1
ATOM 830 O O . ALA A 1 107 ? -29.056 25.495 20.452 1.00 51.47 107 ALA A O 1
ATOM 831 N N . HIS A 1 108 ? -27.761 26.658 19.078 1.00 49.38 108 HIS A N 1
ATOM 832 C CA . HIS A 1 108 ? -26.757 26.917 20.139 1.00 49.38 108 HIS A CA 1
ATOM 833 C C . HIS A 1 108 ? -27.145 28.008 21.156 1.00 49.38 108 HIS A C 1
ATOM 835 O O . HIS A 1 108 ? -26.398 28.261 22.102 1.00 49.38 108 HIS A O 1
ATOM 841 N N . VAL A 1 109 ? -28.278 28.693 20.970 1.00 52.69 109 VAL A N 1
ATOM 842 C CA . VAL A 1 109 ? -28.650 29.860 21.782 1.00 52.69 109 VAL A CA 1
ATOM 843 C C . VAL A 1 109 ? -29.860 29.534 22.648 1.00 52.69 109 VAL A C 1
ATOM 845 O O . VAL A 1 109 ? -30.998 29.821 22.297 1.00 52.69 109 VAL A O 1
ATOM 848 N N . GLY A 1 110 ? -29.594 28.939 23.807 1.00 51.16 110 GLY A N 1
ATOM 849 C CA . GLY A 1 110 ? -30.543 28.923 24.914 1.00 51.16 110 GLY A CA 1
ATOM 850 C C . GLY A 1 110 ? -30.727 27.554 25.538 1.00 51.16 110 GLY A C 1
ATOM 851 O O . GLY A 1 110 ? -31.522 26.773 25.050 1.00 51.16 110 GLY A O 1
ATOM 852 N N . HIS A 1 111 ? -30.043 27.325 26.659 1.00 47.00 111 HIS A N 1
ATOM 853 C CA . HIS A 1 111 ? -30.599 26.833 27.929 1.00 47.00 111 HIS A CA 1
ATOM 854 C C . HIS A 1 111 ? -29.486 26.953 28.977 1.00 47.00 111 HIS A C 1
ATOM 856 O O . HIS A 1 111 ? -28.686 26.050 29.207 1.00 47.00 111 HIS A O 1
ATOM 862 N N . PHE A 1 112 ? -29.381 28.149 29.557 1.00 53.75 112 PHE A N 1
ATOM 863 C CA . PHE A 1 112 ? -28.444 28.447 30.632 1.00 53.75 112 PHE A CA 1
ATOM 864 C C . PHE A 1 112 ? -29.124 28.119 31.971 1.00 53.75 112 PHE A C 1
ATOM 866 O O . PHE A 1 112 ? -30.126 28.736 32.318 1.00 53.75 112 PHE A O 1
ATOM 873 N N . LYS A 1 113 ? -28.532 27.178 32.718 1.00 48.25 113 LYS A N 1
ATOM 874 C CA . LYS A 1 113 ? -28.754 26.891 34.150 1.00 48.25 113 LYS A CA 1
ATOM 875 C C . LYS A 1 113 ? -30.152 26.399 34.559 1.00 48.25 113 LYS A C 1
ATOM 877 O O . LYS A 1 113 ? -30.870 27.080 35.283 1.00 48.25 113 LYS A O 1
ATOM 882 N N . GLN A 1 114 ? -30.459 25.145 34.243 1.00 55.38 114 GLN A N 1
ATOM 883 C CA . GLN A 1 114 ? -31.295 24.324 35.124 1.00 55.38 114 GLN A CA 1
ATOM 884 C C . GLN A 1 114 ? -30.345 23.474 35.976 1.00 55.38 114 GLN A C 1
ATOM 886 O O . GLN A 1 114 ? -29.458 22.818 35.434 1.00 55.38 114 GLN A O 1
ATOM 891 N N . SER A 1 115 ? -30.452 23.541 37.304 1.00 54.47 115 SER A N 1
ATOM 892 C CA . SER A 1 115 ? -29.699 22.646 38.183 1.00 54.47 115 SER A CA 1
ATOM 893 C C . SER A 1 115 ? -30.205 21.224 37.955 1.00 54.47 115 SER A C 1
ATOM 895 O O . SER A 1 115 ? -31.336 20.912 38.325 1.00 54.47 115 SER A O 1
ATOM 897 N N . GLU A 1 116 ? -29.395 20.394 37.303 1.00 56.97 116 GLU A N 1
ATOM 898 C CA . GLU A 1 116 ? -29.696 18.979 37.103 1.00 56.97 116 GLU A CA 1
ATOM 899 C C . GLU A 1 116 ? -29.930 18.304 38.461 1.00 56.97 116 GLU A C 1
ATOM 901 O O . GLU A 1 116 ? -29.173 18.506 39.417 1.00 56.97 116 GLU A O 1
ATOM 906 N N . THR A 1 117 ? -30.997 17.513 38.555 1.00 66.38 117 THR A N 1
ATOM 907 C CA . THR A 1 117 ? -31.226 16.617 39.689 1.00 66.38 117 THR A CA 1
ATOM 908 C C . THR A 1 117 ? -30.063 15.614 39.788 1.00 66.38 117 THR A C 1
ATOM 910 O O . THR A 1 117 ? -29.467 15.263 38.766 1.00 66.38 117 THR A O 1
ATOM 913 N N . PRO A 1 118 ? -29.691 15.143 40.993 1.00 70.00 118 PRO A N 1
ATOM 914 C CA . PRO A 1 118 ? -28.528 14.266 41.177 1.00 70.00 118 PRO A CA 1
ATOM 915 C C . PRO A 1 118 ? -28.586 12.981 40.331 1.00 70.00 118 PRO A C 1
ATOM 917 O O . PRO A 1 118 ? -27.550 12.535 39.847 1.00 70.00 118 PRO A O 1
ATOM 920 N N . GLU A 1 119 ? -29.783 12.457 40.058 1.00 70.88 119 GLU A N 1
ATOM 921 C CA . GLU A 1 119 ? -30.007 11.286 39.195 1.00 70.88 119 GLU A CA 1
ATOM 922 C C . GLU A 1 119 ? -29.665 11.557 37.715 1.00 70.88 119 GLU A C 1
ATOM 924 O O . GLU A 1 119 ? -29.030 10.733 37.056 1.00 70.88 119 GLU A O 1
ATOM 929 N N . ALA A 1 120 ? -29.982 12.748 37.192 1.00 72.69 120 ALA A N 1
ATOM 930 C CA . ALA A 1 120 ? -29.649 13.128 35.814 1.00 72.69 120 ALA A CA 1
ATOM 931 C C . ALA A 1 120 ? -28.130 13.278 35.603 1.00 72.69 120 ALA A C 1
ATOM 933 O O . ALA A 1 120 ? -27.609 12.998 34.519 1.00 72.69 120 ALA A O 1
ATOM 934 N N . ARG A 1 121 ? -27.403 13.662 36.661 1.00 67.94 121 ARG A N 1
ATOM 935 C CA . ARG A 1 121 ? -25.944 13.820 36.639 1.00 67.94 121 ARG A CA 1
ATOM 936 C C . ARG A 1 121 ? -25.217 12.475 36.544 1.00 67.94 121 ARG A C 1
ATOM 938 O O . ARG A 1 121 ? -24.187 12.389 35.873 1.00 67.94 121 ARG A O 1
ATOM 945 N N . GLU A 1 122 ? -25.744 11.429 37.183 1.00 78.12 122 GLU A N 1
ATOM 946 C CA . GLU A 1 122 ? -25.192 10.070 37.089 1.00 78.12 122 GLU A CA 1
ATOM 947 C C . GLU A 1 122 ? -25.431 9.453 35.706 1.00 78.12 122 GLU A C 1
ATOM 949 O O . GLU A 1 122 ? -24.498 8.914 35.107 1.00 78.12 122 GLU A O 1
ATOM 954 N N . GLU A 1 123 ? -26.621 9.630 35.124 1.00 81.19 123 GLU A N 1
ATOM 955 C CA . GLU A 1 123 ? -26.871 9.200 33.744 1.00 81.19 123 GLU A CA 1
ATOM 956 C C . GLU A 1 123 ? -25.965 9.906 32.730 1.00 81.19 123 GLU A C 1
ATOM 958 O O . GLU A 1 123 ? -25.515 9.296 31.754 1.00 81.19 123 GLU A O 1
ATOM 963 N N . LEU A 1 124 ? -25.702 11.200 32.933 1.00 76.94 124 LEU A N 1
ATOM 964 C CA . LEU A 1 124 ? -24.836 11.976 32.053 1.00 76.94 124 LEU A CA 1
ATOM 965 C C . LEU A 1 124 ? -23.375 11.532 32.183 1.00 76.94 124 LEU A C 1
ATOM 967 O O . LEU A 1 124 ? -22.692 11.417 31.165 1.00 76.94 124 LEU A O 1
ATOM 971 N N . ARG A 1 125 ? -22.919 11.188 33.396 1.00 78.38 125 ARG A N 1
ATOM 972 C CA . ARG A 1 125 ? -21.606 10.559 33.610 1.00 78.38 125 ARG A CA 1
ATOM 973 C C . ARG A 1 125 ? -21.493 9.217 32.901 1.00 78.38 125 ARG A C 1
ATOM 975 O O . ARG A 1 125 ? -20.548 9.044 32.143 1.00 78.38 125 ARG A O 1
ATOM 982 N N . LEU A 1 126 ? -22.476 8.328 33.038 1.00 85.06 126 LEU A N 1
ATOM 983 C CA . LEU A 1 126 ? -22.469 7.032 32.347 1.00 85.06 126 LEU A CA 1
ATOM 984 C C . LEU A 1 126 ? -22.481 7.194 30.816 1.00 85.06 126 LEU A C 1
ATOM 986 O O . LEU A 1 126 ? -21.758 6.495 30.105 1.00 85.06 126 LEU A O 1
ATOM 990 N N . LYS A 1 127 ? -23.246 8.159 30.286 1.00 83.94 127 LYS A N 1
ATOM 991 C CA . LYS A 1 127 ? -23.253 8.495 28.848 1.00 83.94 127 LYS A CA 1
ATOM 992 C C . LYS A 1 127 ? -21.916 9.087 28.382 1.00 83.94 127 LYS A C 1
ATOM 994 O O . LYS A 1 127 ? -21.520 8.848 27.240 1.00 83.94 127 LYS A O 1
ATOM 999 N N . MET A 1 128 ? -21.230 9.856 29.227 1.00 82.06 128 MET A N 1
ATOM 1000 C CA . MET A 1 128 ? -19.905 10.419 28.941 1.00 82.06 128 MET A CA 1
ATOM 1001 C C . MET A 1 128 ? -18.813 9.349 28.996 1.00 82.06 128 MET A C 1
ATOM 1003 O O . MET A 1 128 ? -18.050 9.241 28.041 1.00 82.06 128 MET A O 1
ATOM 1007 N N . GLU A 1 129 ? -18.801 8.503 30.026 1.00 87.00 129 GLU A N 1
ATOM 1008 C CA . GLU A 1 129 ? -17.872 7.374 30.171 1.00 87.00 129 GLU A CA 1
ATOM 1009 C C . GLU A 1 129 ? -18.029 6.392 28.993 1.00 87.00 129 GLU A C 1
ATOM 1011 O O . GLU A 1 129 ? -17.048 6.038 28.341 1.00 87.00 129 GLU A O 1
ATOM 1016 N N . ALA A 1 130 ? -19.265 6.067 28.589 1.00 90.00 130 ALA A N 1
ATOM 1017 C CA . ALA A 1 130 ? -19.518 5.250 27.399 1.00 90.00 130 ALA A CA 1
ATOM 1018 C C . ALA A 1 130 ? -19.031 5.912 26.091 1.00 90.00 130 ALA A C 1
ATOM 1020 O O . ALA A 1 130 ? -18.525 5.229 25.193 1.00 90.00 130 ALA A O 1
ATOM 1021 N N . LYS A 1 131 ? -19.158 7.241 25.962 1.00 90.81 131 LYS A N 1
ATOM 1022 C CA . LYS A 1 131 ? -18.636 7.994 24.805 1.00 90.81 131 LYS A CA 1
ATOM 1023 C C . LYS A 1 131 ? -17.109 8.051 24.794 1.00 90.81 131 LYS A C 1
ATOM 1025 O O . LYS A 1 131 ? -16.517 7.945 23.720 1.00 90.81 131 LYS A O 1
ATOM 1030 N N . GLU A 1 132 ? -16.471 8.214 25.947 1.00 86.50 132 GLU A N 1
ATOM 1031 C CA . GLU A 1 132 ? -15.012 8.202 26.075 1.00 86.50 132 GLU A CA 1
ATOM 1032 C C . GLU A 1 132 ? -14.442 6.818 25.772 1.00 86.50 132 GLU A C 1
ATOM 1034 O O . GLU A 1 132 ? -13.505 6.705 24.981 1.00 86.50 132 GLU A O 1
ATOM 1039 N N . GLU A 1 133 ? -15.071 5.754 26.271 1.00 89.81 133 GLU A N 1
ATOM 1040 C CA . GLU A 1 133 ? -14.711 4.387 25.903 1.00 89.81 133 GLU A CA 1
ATOM 1041 C C . GLU A 1 133 ? -14.887 4.117 24.406 1.00 89.81 133 GLU A C 1
ATOM 1043 O O . GLU A 1 133 ? -14.046 3.454 23.796 1.00 89.81 133 GLU A O 1
ATOM 1048 N N . ALA A 1 134 ? -15.961 4.623 23.790 1.00 90.94 134 ALA A N 1
ATOM 1049 C CA . ALA A 1 134 ? -16.176 4.484 22.352 1.00 90.94 134 ALA A CA 1
ATOM 1050 C C . ALA A 1 134 ? -15.080 5.198 21.547 1.00 90.94 134 ALA A C 1
ATOM 1052 O O . ALA A 1 134 ? -14.567 4.637 20.577 1.00 90.94 134 ALA A O 1
ATOM 1053 N N . ARG A 1 135 ? -14.664 6.396 21.977 1.00 85.94 135 ARG A N 1
ATOM 1054 C CA . ARG A 1 135 ? -13.546 7.133 21.366 1.00 85.94 135 ARG A CA 1
ATOM 1055 C C . ARG A 1 135 ? -12.216 6.415 21.560 1.00 85.94 135 ARG A C 1
ATOM 1057 O O . ARG A 1 135 ? -11.463 6.288 20.601 1.00 85.94 135 ARG A O 1
ATOM 1064 N N . ALA A 1 136 ? -11.950 5.889 22.754 1.00 89.88 136 ALA A N 1
ATOM 1065 C CA . ALA A 1 136 ? -10.738 5.127 23.033 1.00 89.88 136 ALA A CA 1
ATOM 1066 C C . ALA A 1 136 ? -10.673 3.837 22.198 1.00 89.88 136 ALA A C 1
ATOM 1068 O O . ALA A 1 136 ? -9.627 3.514 21.638 1.00 89.88 136 ALA A O 1
ATOM 1069 N N . LYS A 1 137 ? -11.796 3.121 22.052 1.00 93.06 137 LYS A N 1
ATOM 1070 C CA . LYS A 1 137 ? -11.892 1.923 21.200 1.00 93.06 137 LYS A CA 1
ATOM 1071 C C . LYS A 1 137 ? -11.733 2.272 19.717 1.00 93.06 137 LYS A C 1
ATOM 1073 O O . LYS A 1 137 ? -11.051 1.541 19.009 1.00 93.06 137 LYS A O 1
ATOM 1078 N N . ALA A 1 138 ? -12.305 3.383 19.249 1.00 91.94 138 ALA A N 1
ATOM 1079 C CA . ALA A 1 138 ? -12.117 3.854 17.875 1.00 91.94 138 ALA A CA 1
ATOM 1080 C C . ALA A 1 138 ? -10.659 4.260 17.598 1.00 91.94 138 ALA A C 1
ATOM 1082 O O . ALA A 1 138 ? -10.111 3.884 16.567 1.00 91.94 138 ALA A O 1
ATOM 1083 N N . ALA A 1 139 ? -10.011 4.954 18.538 1.00 91.81 139 ALA A N 1
ATOM 1084 C CA . ALA A 1 139 ? -8.607 5.339 18.423 1.00 91.81 139 ALA A CA 1
ATOM 1085 C C . ALA A 1 139 ? -7.672 4.120 18.391 1.00 91.81 139 ALA A C 1
ATOM 1087 O O . ALA A 1 139 ? -6.770 4.065 17.560 1.00 91.81 139 ALA A O 1
ATOM 1088 N N . LYS A 1 140 ? -7.913 3.114 19.245 1.00 93.38 140 LYS A N 1
ATOM 1089 C CA . LYS A 1 140 ? -7.143 1.859 19.236 1.00 93.38 140 LYS A CA 1
ATOM 1090 C C . LYS A 1 140 ? -7.298 1.100 17.920 1.00 93.38 140 LYS A C 1
ATOM 1092 O O . LYS A 1 140 ? -6.293 0.736 17.324 1.00 93.38 140 LYS A O 1
ATOM 1097 N N . LYS A 1 141 ? -8.531 0.9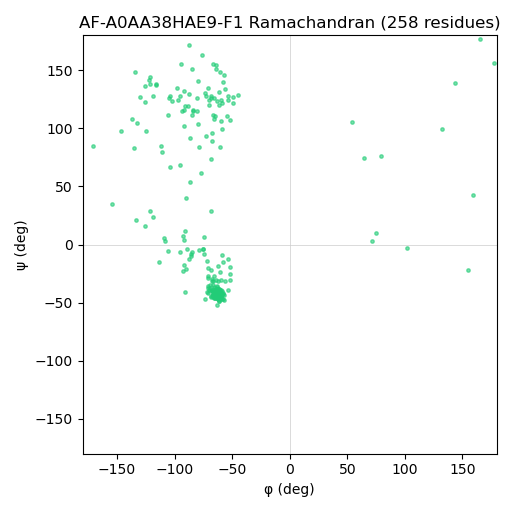52 17.423 1.00 94.75 141 LYS A N 1
ATOM 1098 C CA . LYS A 1 141 ? -8.790 0.316 16.121 1.00 94.75 141 LYS A CA 1
ATOM 1099 C C . LYS A 1 141 ? -8.101 1.048 14.973 1.00 94.75 141 LYS A C 1
ATOM 1101 O O . LYS A 1 141 ? -7.483 0.408 14.135 1.00 94.75 141 LYS A O 1
ATOM 1106 N N . ALA A 1 142 ? -8.148 2.381 14.968 1.00 90.75 142 ALA A N 1
ATOM 1107 C CA . ALA A 1 142 ? -7.450 3.169 13.960 1.00 90.75 142 ALA A CA 1
ATOM 1108 C C . ALA A 1 142 ? -5.932 2.918 14.001 1.00 90.75 142 ALA A C 1
ATOM 1110 O O . ALA A 1 142 ? -5.322 2.723 12.955 1.00 90.75 142 ALA A O 1
ATOM 1111 N N . LEU A 1 143 ? -5.319 2.871 15.191 1.00 91.38 143 LEU A N 1
ATOM 1112 C CA . LEU A 1 143 ? -3.890 2.567 15.337 1.00 91.38 143 LEU A CA 1
ATOM 1113 C C . LEU A 1 143 ? -3.536 1.155 14.854 1.00 91.38 143 LEU A C 1
ATOM 1115 O O . LEU A 1 143 ? -2.564 1.002 14.117 1.00 91.38 143 LEU A O 1
ATOM 1119 N N . GLU A 1 144 ? -4.333 0.147 15.210 1.00 93.62 144 GLU A N 1
ATOM 1120 C CA . GLU A 1 144 ? -4.146 -1.234 14.743 1.00 93.62 144 GLU A CA 1
ATOM 1121 C C . GLU A 1 144 ? -4.231 -1.321 13.208 1.00 93.62 144 GLU A C 1
ATOM 1123 O O . GLU A 1 144 ? -3.344 -1.888 12.564 1.00 93.62 144 GLU A O 1
ATOM 1128 N N . GLU A 1 145 ? -5.225 -0.668 12.596 1.00 93.44 145 GLU A N 1
ATOM 1129 C CA . GLU A 1 145 ? -5.357 -0.578 11.136 1.00 93.44 145 GLU A CA 1
ATOM 1130 C C . GLU A 1 145 ? -4.153 0.131 10.485 1.00 93.44 145 GLU A C 1
ATOM 1132 O O . GLU A 1 145 ? -3.644 -0.314 9.448 1.00 93.44 145 GLU A O 1
ATOM 1137 N N . PHE A 1 146 ? -3.651 1.213 11.091 1.00 88.81 146 PHE A N 1
ATOM 1138 C CA . PHE A 1 146 ? -2.446 1.902 10.618 1.00 88.81 146 PHE A CA 1
ATOM 1139 C C . PHE A 1 146 ? -1.203 1.009 10.695 1.00 88.81 146 PHE A C 1
ATOM 1141 O O . PHE A 1 146 ? -0.410 0.986 9.747 1.00 88.81 146 PHE A O 1
ATOM 1148 N N . GLU A 1 147 ? -1.025 0.248 11.775 1.00 91.00 147 GLU A N 1
ATOM 1149 C CA . GLU A 1 147 ? 0.100 -0.676 11.924 1.00 91.00 147 GLU A CA 1
ATOM 1150 C C . GLU A 1 147 ? 0.050 -1.823 10.911 1.00 91.00 147 GLU A C 1
ATOM 1152 O O . GLU A 1 147 ? 1.072 -2.151 10.295 1.00 91.00 147 GLU A O 1
ATOM 1157 N N . GLU A 1 148 ? -1.126 -2.407 10.676 1.00 92.44 148 GLU A N 1
ATOM 1158 C CA . GLU A 1 148 ? -1.305 -3.420 9.635 1.00 92.44 148 GLU A CA 1
ATOM 1159 C C . GLU A 1 148 ? -0.966 -2.877 8.247 1.00 92.44 148 GLU A C 1
ATOM 1161 O O . GLU A 1 148 ? -0.256 -3.522 7.465 1.00 92.44 148 GLU A O 1
ATOM 1166 N N . ASN A 1 149 ? -1.451 -1.675 7.937 1.00 87.81 149 ASN A N 1
ATOM 1167 C CA . ASN A 1 149 ? -1.159 -1.015 6.673 1.00 87.81 149 ASN A CA 1
ATOM 1168 C C . ASN A 1 149 ? 0.339 -0.729 6.537 1.00 87.81 149 ASN A C 1
ATOM 1170 O O . ASN A 1 149 ? 0.916 -0.997 5.480 1.00 87.81 149 ASN A O 1
ATOM 1174 N N . ARG A 1 150 ? 1.005 -0.294 7.611 1.00 87.56 150 ARG A N 1
ATOM 1175 C CA . ARG A 1 150 ? 2.457 -0.072 7.634 1.00 87.56 150 ARG A CA 1
ATOM 1176 C C . ARG A 1 150 ? 3.238 -1.361 7.380 1.00 87.56 150 ARG A C 1
ATOM 1178 O O . ARG A 1 150 ? 4.174 -1.351 6.579 1.00 87.56 150 ARG A O 1
ATOM 1185 N N . LYS A 1 151 ? 2.838 -2.481 7.992 1.00 90.75 151 LYS A N 1
ATOM 1186 C CA . LYS A 1 151 ? 3.449 -3.803 7.746 1.00 90.75 151 LYS A CA 1
ATOM 1187 C C . LYS A 1 151 ? 3.275 -4.234 6.285 1.00 90.75 151 LYS A C 1
ATOM 1189 O O . LYS A 1 151 ? 4.249 -4.624 5.636 1.00 90.75 151 LYS A O 1
ATOM 1194 N N . LYS A 1 152 ? 2.065 -4.092 5.726 1.00 90.19 152 LYS A N 1
ATOM 1195 C CA . LYS A 1 152 ? 1.787 -4.361 4.299 1.00 90.19 152 LYS A CA 1
ATOM 1196 C C . LYS A 1 152 ? 2.668 -3.494 3.390 1.00 90.19 152 LYS A C 1
ATOM 1198 O O . LYS A 1 152 ? 3.219 -4.001 2.411 1.00 90.19 152 LYS A O 1
ATOM 1203 N N . TRP A 1 153 ? 2.850 -2.219 3.731 1.00 82.25 153 TRP A N 1
ATOM 1204 C CA . TRP A 1 153 ? 3.710 -1.284 3.004 1.00 82.25 153 TRP A CA 1
ATOM 1205 C C . TRP A 1 153 ? 5.184 -1.646 3.049 1.00 82.25 153 TRP A C 1
ATOM 1207 O O . TRP A 1 153 ? 5.831 -1.668 2.003 1.00 82.25 153 TRP A O 1
ATOM 1217 N N . TYR A 1 154 ? 5.709 -1.985 4.223 1.00 88.38 154 TYR A N 1
ATOM 1218 C CA . TYR A 1 154 ? 7.102 -2.392 4.368 1.00 88.38 154 TYR A CA 1
ATOM 1219 C C . TYR A 1 154 ? 7.416 -3.622 3.505 1.00 88.38 154 TYR A C 1
ATOM 1221 O O . TYR A 1 154 ? 8.402 -3.639 2.767 1.00 88.38 154 TYR A O 1
ATOM 1229 N N . ASN A 1 155 ? 6.503 -4.599 3.488 1.00 86.94 155 ASN A N 1
ATOM 1230 C CA . ASN A 1 155 ? 6.618 -5.785 2.640 1.00 86.94 155 ASN A CA 1
ATOM 1231 C C . ASN A 1 155 ? 6.578 -5.448 1.141 1.00 86.94 155 ASN A C 1
ATOM 1233 O O . ASN A 1 155 ? 7.319 -6.039 0.353 1.00 86.94 155 ASN A O 1
ATOM 1237 N N . ARG A 1 156 ? 5.739 -4.492 0.719 1.00 85.75 156 ARG A N 1
ATOM 1238 C CA . ARG A 1 156 ? 5.707 -4.014 -0.676 1.00 85.75 156 ARG A CA 1
ATOM 1239 C C . ARG A 1 156 ? 6.999 -3.291 -1.047 1.00 85.75 156 ARG A C 1
ATOM 1241 O O . ARG A 1 156 ? 7.563 -3.565 -2.102 1.00 85.75 156 ARG A O 1
ATOM 1248 N N . LEU A 1 157 ? 7.498 -2.426 -0.168 1.00 87.75 157 LEU A N 1
ATOM 1249 C CA . LEU A 1 157 ? 8.732 -1.676 -0.380 1.00 87.75 157 LEU A CA 1
ATOM 1250 C C . LEU A 1 157 ? 9.943 -2.611 -0.505 1.00 87.75 157 LEU A C 1
ATOM 1252 O O . LEU A 1 157 ? 10.777 -2.418 -1.386 1.00 87.75 157 LEU A O 1
ATOM 1256 N N . ALA A 1 158 ? 10.018 -3.654 0.326 1.00 87.69 158 ALA A N 1
ATOM 1257 C CA . ALA A 1 158 ? 11.059 -4.674 0.232 1.00 87.69 158 ALA A CA 1
ATOM 1258 C C . ALA A 1 158 ? 11.036 -5.390 -1.132 1.00 87.69 158 ALA A C 1
ATOM 1260 O O . ALA A 1 158 ? 12.077 -5.523 -1.774 1.00 87.69 158 ALA A O 1
ATOM 1261 N N . LYS A 1 159 ? 9.846 -5.768 -1.625 1.00 84.81 159 LYS A N 1
ATOM 1262 C CA . LYS A 1 159 ? 9.684 -6.377 -2.959 1.00 84.81 159 LYS A CA 1
ATOM 1263 C C . LYS A 1 159 ? 10.125 -5.432 -4.079 1.00 84.81 159 LYS A C 1
ATOM 1265 O O . LYS A 1 159 ? 10.853 -5.850 -4.974 1.00 84.81 159 LYS A O 1
ATOM 1270 N N . VAL A 1 160 ? 9.737 -4.157 -4.011 1.00 85.44 160 VAL A N 1
ATOM 1271 C CA . VAL A 1 160 ? 10.146 -3.144 -5.000 1.00 85.44 160 VAL A CA 1
ATOM 1272 C C . VAL A 1 160 ? 11.663 -2.944 -4.993 1.00 85.44 160 VAL A C 1
ATOM 1274 O O . VAL A 1 160 ? 12.262 -2.885 -6.063 1.00 85.44 160 VAL A O 1
ATOM 1277 N N . LYS A 1 161 ? 12.308 -2.913 -3.819 1.00 89.75 161 LYS A N 1
ATOM 1278 C CA . LYS A 1 161 ? 13.774 -2.824 -3.709 1.00 89.75 161 LYS A CA 1
ATOM 1279 C C . LYS A 1 161 ? 14.480 -4.007 -4.372 1.00 89.75 161 LYS A C 1
ATOM 1281 O O . LYS A 1 161 ? 15.459 -3.796 -5.079 1.00 89.75 161 LYS A O 1
ATOM 1286 N N . VAL A 1 162 ? 13.972 -5.228 -4.189 1.00 90.12 162 VAL A N 1
ATOM 1287 C CA . VAL A 1 162 ? 14.534 -6.436 -4.821 1.00 90.12 162 VAL A CA 1
ATOM 1288 C C . VAL A 1 162 ? 14.419 -6.354 -6.345 1.00 90.12 162 VAL A C 1
ATOM 1290 O O . VAL A 1 162 ? 15.402 -6.585 -7.044 1.00 90.12 162 VAL A O 1
ATOM 1293 N N . ILE A 1 163 ? 13.253 -5.963 -6.872 1.00 85.88 163 ILE A N 1
ATOM 1294 C CA . ILE A 1 163 ? 13.056 -5.799 -8.322 1.00 85.88 163 ILE A CA 1
ATOM 1295 C C . ILE A 1 163 ? 13.968 -4.693 -8.868 1.00 85.88 163 ILE A C 1
ATOM 1297 O O . ILE A 1 163 ? 14.643 -4.897 -9.875 1.00 85.88 163 ILE A O 1
ATOM 1301 N N . GLY A 1 164 ? 14.045 -3.548 -8.183 1.00 85.12 164 GLY A N 1
ATOM 1302 C CA . GLY A 1 164 ? 14.938 -2.450 -8.554 1.00 85.12 164 GLY A CA 1
ATOM 1303 C C . GLY A 1 164 ? 16.410 -2.871 -8.584 1.00 85.12 164 GLY A C 1
ATOM 1304 O O . GLY A 1 164 ? 17.125 -2.522 -9.521 1.00 85.12 164 GLY A O 1
ATOM 1305 N N . ALA A 1 165 ? 16.849 -3.686 -7.620 1.00 88.25 165 ALA A N 1
ATOM 1306 C CA . ALA A 1 165 ? 18.198 -4.247 -7.602 1.00 88.25 165 ALA A CA 1
ATOM 1307 C C . ALA A 1 165 ? 18.456 -5.184 -8.796 1.00 88.25 165 ALA A C 1
ATOM 1309 O O . ALA A 1 165 ? 19.509 -5.090 -9.421 1.00 88.25 165 ALA A O 1
ATOM 1310 N N . ILE A 1 166 ? 17.493 -6.038 -9.168 1.00 86.06 166 ILE A N 1
ATOM 1311 C CA . ILE A 1 166 ? 17.611 -6.914 -10.350 1.00 86.06 166 ILE A CA 1
ATOM 1312 C C . ILE A 1 166 ? 17.732 -6.088 -11.634 1.00 86.06 166 ILE A C 1
ATOM 1314 O O . ILE A 1 166 ? 18.557 -6.405 -12.490 1.00 86.06 166 ILE A O 1
ATOM 1318 N N . VAL A 1 167 ? 16.954 -5.008 -11.761 1.00 85.50 167 VAL A N 1
ATOM 1319 C CA . VAL A 1 167 ? 17.038 -4.097 -12.912 1.00 85.50 167 VAL A CA 1
ATOM 1320 C C . VAL A 1 167 ? 18.409 -3.419 -12.967 1.00 85.50 167 VAL A C 1
ATOM 1322 O O . VAL A 1 167 ? 19.031 -3.405 -14.028 1.00 85.50 167 VAL A O 1
ATOM 1325 N N . ALA A 1 168 ? 18.922 -2.927 -11.834 1.00 86.38 168 ALA A N 1
ATOM 1326 C CA . ALA A 1 168 ? 20.255 -2.328 -11.761 1.00 86.38 168 ALA A CA 1
ATOM 1327 C C . ALA A 1 168 ? 21.365 -3.325 -12.146 1.00 86.38 168 ALA A C 1
ATOM 1329 O O . ALA A 1 168 ? 22.252 -2.984 -12.927 1.00 86.38 168 ALA A O 1
ATOM 1330 N N . ILE A 1 169 ? 21.281 -4.578 -11.679 1.00 85.81 169 ILE A N 1
ATOM 1331 C CA . ILE A 1 169 ? 22.201 -5.655 -12.082 1.00 85.81 169 ILE A CA 1
ATOM 1332 C C . ILE A 1 169 ? 22.075 -5.942 -13.586 1.00 85.81 169 ILE A C 1
ATOM 1334 O O . ILE A 1 169 ? 23.085 -6.143 -14.255 1.00 85.81 169 ILE A O 1
ATOM 1338 N N . GLY A 1 170 ? 20.863 -5.912 -14.145 1.00 81.81 170 GLY A N 1
ATOM 1339 C CA . GLY A 1 170 ? 20.615 -6.155 -15.571 1.00 81.81 170 GLY A CA 1
ATOM 1340 C C . GLY A 1 170 ? 21.203 -5.109 -16.508 1.00 81.81 170 GLY A C 1
ATOM 1341 O O . GLY A 1 170 ? 21.561 -5.452 -17.636 1.00 81.81 170 GLY A O 1
ATOM 1342 N N . LEU A 1 171 ? 21.370 -3.869 -16.037 1.00 86.50 171 LEU A N 1
ATOM 1343 C CA . LEU A 1 171 ? 22.072 -2.823 -16.784 1.00 86.50 171 LEU A CA 1
ATOM 1344 C C . LEU A 1 171 ? 23.571 -3.117 -16.922 1.00 86.50 171 LEU A C 1
ATOM 1346 O O . LEU A 1 171 ? 24.165 -2.759 -17.935 1.00 86.50 171 LEU A O 1
ATOM 1350 N N . VAL A 1 172 ? 24.167 -3.797 -15.939 1.00 91.62 172 VAL A N 1
ATOM 1351 C CA . VAL A 1 172 ? 25.596 -4.148 -15.941 1.00 91.62 172 VAL A CA 1
ATOM 1352 C C . VAL A 1 172 ? 25.835 -5.520 -16.577 1.00 91.62 172 VAL A C 1
ATOM 1354 O O . VAL A 1 172 ? 26.785 -5.690 -17.337 1.00 91.62 172 VAL A O 1
ATOM 1357 N N . HIS A 1 173 ? 24.979 -6.511 -16.299 1.00 91.69 173 HIS A N 1
ATOM 1358 C CA . HIS A 1 173 ? 25.188 -7.896 -16.722 1.00 91.69 173 HIS A CA 1
ATOM 1359 C C . HIS A 1 173 ? 23.870 -8.630 -17.030 1.00 91.69 173 HIS A C 1
ATOM 1361 O O . HIS A 1 173 ? 23.205 -9.190 -16.154 1.00 91.69 173 HIS A O 1
ATOM 1367 N N . LYS A 1 174 ? 23.510 -8.692 -18.320 1.00 87.12 174 LYS A N 1
ATOM 1368 C CA . LYS A 1 174 ? 22.224 -9.243 -18.796 1.00 87.12 174 LYS A CA 1
ATOM 1369 C C . LYS A 1 174 ? 21.994 -10.712 -18.411 1.00 87.12 174 LYS A C 1
ATOM 1371 O O . LYS A 1 174 ? 20.884 -11.077 -18.034 1.00 87.12 174 LYS A O 1
ATOM 1376 N N . THR A 1 175 ? 23.028 -11.556 -18.466 1.00 89.44 175 THR A N 1
ATOM 1377 C CA . THR A 1 175 ? 22.911 -12.989 -18.120 1.00 89.44 175 THR A CA 1
ATOM 1378 C C . THR A 1 175 ? 22.684 -13.217 -16.627 1.00 89.44 175 THR A C 1
ATOM 1380 O O . THR A 1 175 ? 21.924 -14.101 -16.244 1.00 89.44 175 THR A O 1
ATOM 1383 N N . LEU A 1 176 ? 23.289 -12.384 -15.779 1.00 85.94 176 LEU A N 1
ATOM 1384 C CA . LEU A 1 176 ? 23.184 -12.475 -14.324 1.00 85.94 176 LEU A CA 1
ATOM 1385 C C . LEU A 1 176 ? 21.786 -12.048 -13.869 1.00 85.94 176 LEU A C 1
ATOM 1387 O O . LEU A 1 176 ? 21.164 -12.728 -13.058 1.00 85.94 176 LEU A O 1
ATOM 1391 N N . ALA A 1 177 ? 21.239 -10.995 -14.480 1.00 84.75 177 ALA A N 1
ATOM 1392 C CA . ALA A 1 177 ? 19.859 -10.588 -14.242 1.00 84.75 177 ALA A CA 1
ATOM 1393 C C . ALA A 1 177 ? 18.837 -11.647 -14.672 1.00 84.75 177 ALA A C 1
ATOM 1395 O O . ALA A 1 177 ? 17.865 -11.862 -13.950 1.00 84.75 177 ALA A O 1
ATOM 1396 N N . ALA A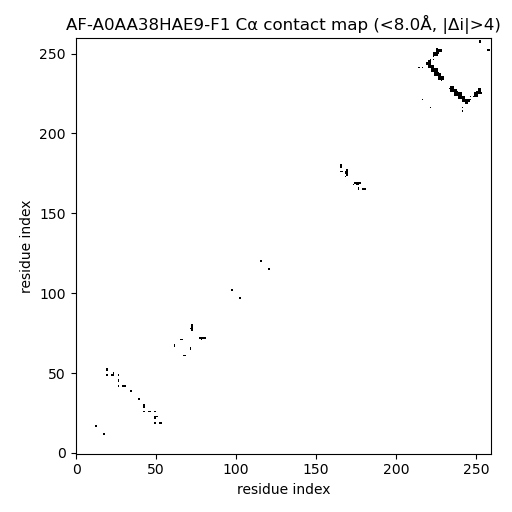 1 178 ? 19.064 -12.350 -15.789 1.00 87.44 178 ALA A N 1
ATOM 1397 C CA . ALA A 1 178 ? 18.196 -13.453 -16.204 1.00 87.44 178 ALA A CA 1
ATOM 1398 C C . ALA A 1 178 ? 18.177 -14.592 -15.166 1.00 87.44 178 ALA A C 1
ATOM 1400 O O . ALA A 1 178 ? 17.104 -15.092 -14.828 1.00 87.44 178 ALA A O 1
ATOM 1401 N N . ILE A 1 179 ? 19.338 -14.948 -14.601 1.00 92.19 179 ILE A N 1
ATOM 1402 C CA . ILE A 1 179 ? 19.446 -15.955 -13.532 1.00 92.19 179 ILE A CA 1
ATOM 1403 C C . ILE A 1 179 ? 18.743 -15.474 -12.252 1.00 92.19 179 ILE A C 1
ATOM 1405 O O . ILE A 1 179 ? 17.955 -16.220 -11.672 1.00 92.19 179 ILE A O 1
ATOM 1409 N N . CYS A 1 180 ? 18.967 -14.225 -11.827 1.00 88.12 180 CYS A N 1
ATOM 1410 C CA . CYS A 1 180 ? 18.298 -13.657 -10.650 1.00 88.12 180 CYS A CA 1
ATOM 1411 C C . CYS A 1 180 ? 16.771 -13.620 -10.808 1.00 88.12 180 CYS A C 1
ATOM 1413 O O . CYS A 1 180 ? 16.044 -13.912 -9.859 1.00 88.12 180 CYS A O 1
ATOM 1415 N N . LEU A 1 181 ? 16.279 -13.293 -12.005 1.00 89.50 181 LEU A N 1
ATOM 1416 C CA . LEU A 1 181 ? 14.850 -13.253 -12.304 1.00 89.50 181 LEU A CA 1
ATOM 1417 C C . LEU A 1 181 ? 14.245 -14.665 -12.293 1.00 89.50 181 LEU A C 1
ATOM 1419 O O . LEU A 1 181 ? 13.211 -14.874 -11.660 1.00 89.50 181 LEU A O 1
ATOM 1423 N N . ALA A 1 182 ? 14.919 -15.649 -12.898 1.00 90.06 182 ALA A N 1
ATOM 1424 C CA . ALA A 1 182 ? 14.506 -17.052 -12.835 1.00 90.06 182 ALA A CA 1
ATOM 1425 C C . ALA A 1 182 ? 14.461 -17.578 -11.387 1.00 90.06 182 ALA A C 1
ATOM 1427 O O . ALA A 1 182 ? 13.494 -18.235 -10.998 1.00 90.06 182 ALA A O 1
ATOM 1428 N N . GLY A 1 183 ? 15.453 -17.223 -10.562 1.00 92.56 183 GLY A N 1
ATOM 1429 C CA . GLY A 1 183 ? 15.473 -17.554 -9.135 1.00 92.56 183 GLY A CA 1
ATOM 1430 C C . GLY A 1 183 ? 14.311 -16.930 -8.354 1.00 92.56 183 GLY A C 1
ATOM 1431 O O . GLY A 1 183 ? 13.704 -17.597 -7.517 1.00 92.56 183 GLY A O 1
ATOM 1432 N N . LEU A 1 184 ? 13.943 -15.682 -8.663 1.00 90.69 184 LEU A N 1
ATOM 1433 C CA . LEU A 1 184 ? 12.797 -15.012 -8.038 1.00 90.69 184 LEU A CA 1
ATOM 1434 C C . LEU A 1 184 ? 11.474 -15.687 -8.424 1.00 90.69 184 LEU A C 1
ATOM 1436 O O . LEU A 1 184 ? 10.639 -15.922 -7.552 1.00 90.69 184 LEU A O 1
ATOM 1440 N N . ILE A 1 185 ? 11.297 -16.048 -9.701 1.00 90.62 185 ILE A N 1
ATOM 1441 C CA . ILE A 1 185 ? 10.121 -16.805 -10.163 1.00 90.62 185 ILE A CA 1
ATOM 1442 C C . ILE A 1 185 ? 10.030 -18.145 -9.428 1.00 90.62 185 ILE A C 1
ATOM 1444 O O . ILE A 1 185 ? 8.966 -18.482 -8.910 1.00 90.62 185 ILE A O 1
ATOM 1448 N N . TYR A 1 186 ? 11.139 -18.883 -9.334 1.00 94.44 186 TYR A N 1
ATOM 1449 C CA . TYR A 1 186 ? 11.177 -20.148 -8.604 1.00 94.44 186 TYR A CA 1
ATOM 1450 C C . TYR A 1 186 ? 10.778 -19.970 -7.134 1.00 94.44 186 TYR A C 1
ATOM 1452 O O . TYR A 1 186 ? 9.917 -20.694 -6.638 1.00 94.44 186 TYR A O 1
ATOM 1460 N N . TRP A 1 187 ? 11.336 -18.968 -6.450 1.00 92.81 187 TRP A N 1
ATOM 1461 C CA . TRP A 1 187 ? 10.991 -18.666 -5.060 1.00 92.81 187 TRP A CA 1
ATOM 1462 C C . TRP A 1 187 ? 9.509 -18.294 -4.886 1.00 92.81 187 TRP A C 1
ATOM 1464 O O . TRP A 1 187 ? 8.863 -18.718 -3.926 1.00 92.81 187 TRP A O 1
ATOM 1474 N N . LEU A 1 188 ? 8.933 -17.549 -5.832 1.00 91.00 188 LEU A N 1
ATOM 1475 C CA . LEU A 1 188 ? 7.510 -17.206 -5.823 1.00 91.00 188 LEU A CA 1
ATOM 1476 C C . LEU A 1 188 ? 6.625 -18.452 -5.978 1.00 91.00 188 LEU A C 1
ATOM 1478 O O . LEU A 1 188 ? 5.618 -18.589 -5.288 1.00 91.00 188 LEU A O 1
ATOM 1482 N N . ILE A 1 189 ? 7.005 -19.375 -6.862 1.00 90.94 189 ILE A N 1
ATOM 1483 C CA . ILE A 1 189 ? 6.287 -20.641 -7.045 1.00 90.94 189 ILE A CA 1
ATOM 1484 C C . ILE A 1 189 ? 6.413 -21.501 -5.783 1.00 90.94 189 ILE A C 1
ATOM 1486 O O . ILE A 1 189 ? 5.408 -22.002 -5.285 1.00 90.94 189 ILE A O 1
ATOM 1490 N N . ALA A 1 190 ? 7.618 -21.616 -5.221 1.00 91.31 190 ALA A N 1
ATOM 1491 C CA . ALA A 1 190 ? 7.871 -22.390 -4.010 1.00 91.31 190 ALA A CA 1
ATOM 1492 C C . ALA A 1 190 ? 7.079 -21.864 -2.803 1.00 91.31 190 ALA A C 1
ATOM 1494 O O . ALA A 1 190 ? 6.490 -22.653 -2.071 1.00 91.31 190 ALA A O 1
ATOM 1495 N N . THR A 1 191 ? 7.002 -20.542 -2.620 1.00 88.69 191 THR A N 1
ATOM 1496 C CA . THR A 1 191 ? 6.209 -19.936 -1.535 1.00 88.69 191 THR A CA 1
ATOM 1497 C C . THR A 1 191 ? 4.710 -20.153 -1.727 1.00 88.69 191 THR A C 1
ATOM 1499 O O . THR A 1 191 ? 4.027 -20.490 -0.769 1.00 88.69 191 THR A O 1
ATOM 1502 N N . ARG A 1 192 ? 4.192 -20.062 -2.959 1.00 88.50 192 ARG A N 1
ATOM 1503 C CA . ARG A 1 192 ? 2.781 -20.378 -3.241 1.00 88.50 192 ARG A CA 1
ATOM 1504 C C . ARG A 1 192 ? 2.442 -21.842 -2.996 1.00 88.50 192 ARG A C 1
ATOM 1506 O O . ARG A 1 192 ? 1.393 -22.125 -2.429 1.00 88.50 192 ARG A O 1
ATOM 1513 N N . LEU A 1 193 ? 3.325 -22.756 -3.392 1.00 89.31 193 LEU A N 1
ATOM 1514 C CA . LEU A 1 193 ? 3.157 -24.177 -3.101 1.00 89.31 193 LEU A CA 1
ATOM 1515 C C . LEU A 1 193 ? 3.220 -24.442 -1.593 1.00 89.31 193 LEU A C 1
ATOM 1517 O O . LEU A 1 193 ? 2.406 -25.204 -1.085 1.00 89.31 193 LEU A O 1
ATOM 1521 N N . ALA A 1 194 ? 4.132 -23.789 -0.870 1.00 90.50 194 ALA A N 1
ATOM 1522 C CA . ALA A 1 194 ? 4.227 -23.905 0.583 1.00 90.50 194 ALA A CA 1
ATOM 1523 C C . ALA A 1 194 ? 2.965 -23.386 1.292 1.00 90.50 194 ALA A C 1
ATOM 1525 O O . ALA A 1 194 ? 2.454 -24.068 2.174 1.00 90.50 194 ALA A O 1
ATOM 1526 N N . ASP A 1 195 ? 2.421 -22.243 0.863 1.00 87.31 195 ASP A N 1
ATOM 1527 C CA . ASP A 1 195 ? 1.163 -21.702 1.394 1.00 87.31 195 ASP A CA 1
ATOM 1528 C C . ASP A 1 195 ? -0.017 -22.653 1.136 1.00 87.31 195 ASP A C 1
ATOM 1530 O O . ASP A 1 195 ? -0.871 -22.818 2.000 1.00 87.31 195 ASP A O 1
ATOM 1534 N N . MET A 1 196 ? -0.063 -23.309 -0.030 1.00 84.12 196 MET A N 1
ATOM 1535 C CA . MET A 1 196 ? -1.101 -24.299 -0.358 1.00 84.12 196 MET A CA 1
ATOM 1536 C C . MET A 1 196 ? -0.959 -25.611 0.422 1.00 84.12 196 MET A C 1
ATOM 1538 O O . MET A 1 196 ? -1.945 -26.318 0.610 1.00 84.12 196 MET A O 1
ATOM 1542 N N . MET A 1 197 ? 0.261 -25.955 0.840 1.00 87.69 197 MET A N 1
ATOM 1543 C CA . MET A 1 197 ? 0.541 -27.141 1.654 1.00 87.69 197 MET A CA 1
ATOM 1544 C C . MET A 1 197 ? 0.413 -26.873 3.153 1.00 87.69 197 MET A C 1
ATOM 1546 O O . MET A 1 197 ? 0.402 -27.825 3.935 1.00 87.69 197 MET A O 1
ATOM 1550 N N . LYS A 1 198 ? 0.321 -25.606 3.571 1.00 85.69 198 LYS A N 1
ATOM 1551 C CA . LYS A 1 198 ? 0.081 -25.275 4.968 1.00 85.69 198 LYS A CA 1
ATOM 1552 C C . LYS A 1 198 ? -1.364 -25.681 5.299 1.00 85.69 198 LYS A C 1
ATOM 1554 O O . LYS A 1 198 ? -2.283 -25.195 4.635 1.00 85.69 198 LYS A O 1
ATOM 1559 N N . PRO A 1 199 ? -1.590 -26.596 6.262 1.00 82.50 199 PRO A N 1
ATOM 1560 C CA . PRO A 1 199 ? -2.945 -26.930 6.679 1.00 82.50 199 PRO A CA 1
ATOM 1561 C C . PRO A 1 199 ? -3.650 -25.645 7.137 1.00 82.50 199 PRO A C 1
ATOM 1563 O O . PRO A 1 199 ? -2.972 -24.753 7.659 1.00 82.50 199 PRO A O 1
ATOM 1566 N N . PRO A 1 200 ? -4.971 -25.509 6.905 1.00 76.94 200 PRO A N 1
ATOM 1567 C CA . PRO A 1 200 ? -5.708 -24.346 7.375 1.00 76.94 200 PRO A CA 1
ATOM 1568 C C . PRO A 1 200 ? -5.445 -24.207 8.870 1.00 76.94 200 PRO A C 1
ATOM 1570 O O . PRO A 1 200 ? -5.626 -25.177 9.604 1.00 76.94 200 PRO A O 1
ATOM 1573 N N . ASP A 1 201 ? -4.952 -23.038 9.284 1.00 71.25 201 ASP A N 1
ATOM 1574 C CA . ASP A 1 201 ? -4.701 -22.757 10.692 1.00 71.25 201 ASP A CA 1
ATOM 1575 C C . ASP A 1 201 ? -6.032 -23.017 11.426 1.00 71.25 201 ASP A C 1
ATOM 1577 O O . ASP A 1 201 ? -7.032 -22.335 11.171 1.00 71.25 201 ASP A O 1
ATOM 1581 N N . GLU A 1 202 ? -6.084 -24.079 12.242 1.00 59.41 202 GLU A N 1
ATOM 1582 C CA . GLU A 1 202 ? -7.238 -24.351 13.093 1.00 59.41 202 GLU A CA 1
ATOM 1583 C C . GLU A 1 202 ? -7.487 -23.078 13.907 1.00 59.41 202 GLU A C 1
ATOM 1585 O O . GLU A 1 202 ? -6.536 -22.541 14.485 1.00 59.41 202 GLU A O 1
ATOM 1590 N N . PRO A 1 203 ? -8.713 -22.530 13.920 1.00 59.47 203 PRO A N 1
ATOM 1591 C CA . PRO A 1 203 ? -8.971 -21.344 14.712 1.00 59.47 203 PRO A CA 1
ATOM 1592 C C . PRO A 1 203 ? -8.655 -21.679 16.168 1.00 59.47 203 PRO A C 1
ATOM 1594 O O . PRO A 1 203 ? -9.238 -22.610 16.728 1.00 59.47 203 PRO A O 1
ATOM 1597 N N . GLU A 1 204 ? -7.730 -20.925 16.765 1.00 53.44 204 GLU A N 1
ATOM 1598 C CA . GLU A 1 204 ? -7.447 -20.989 18.196 1.00 53.44 204 GLU A CA 1
ATOM 1599 C C . GLU A 1 204 ? -8.779 -21.001 18.974 1.00 53.44 204 GLU A C 1
ATOM 1601 O O . GLU A 1 204 ? -9.651 -20.156 18.720 1.00 53.44 204 GLU A O 1
ATOM 1606 N N . PRO A 1 205 ? -8.991 -21.958 19.896 1.00 49.16 205 PRO A N 1
ATOM 1607 C CA . PRO A 1 205 ? -10.251 -22.107 20.612 1.00 49.16 205 PRO A CA 1
ATOM 1608 C C . PRO A 1 205 ? -10.384 -21.059 21.728 1.00 49.16 205 PRO A C 1
ATOM 1610 O O . PRO A 1 205 ? -10.503 -21.410 22.895 1.00 49.16 205 PRO A O 1
ATOM 1613 N N . GLU A 1 206 ? -10.388 -19.765 21.399 1.00 50.56 206 GLU A N 1
ATOM 1614 C CA . GLU A 1 206 ? -10.508 -18.694 22.404 1.00 50.56 206 GLU A CA 1
ATOM 1615 C C . GLU A 1 206 ? -11.518 -17.588 22.065 1.00 50.56 206 GLU A C 1
ATOM 1617 O O . GLU A 1 206 ? -11.496 -16.519 22.667 1.00 50.56 206 GLU A O 1
ATOM 1622 N N . ILE A 1 207 ? -12.500 -17.831 21.184 1.00 47.19 207 ILE A N 1
ATOM 1623 C CA . ILE A 1 207 ? -13.701 -16.973 21.115 1.00 47.19 207 ILE A CA 1
ATOM 1624 C C . ILE A 1 207 ? -14.979 -17.814 21.012 1.00 47.19 207 ILE A C 1
ATOM 1626 O O . ILE A 1 207 ? -15.583 -18.000 19.962 1.00 47.19 207 ILE A O 1
ATOM 1630 N N . SER A 1 208 ? -15.426 -18.251 22.187 1.00 44.97 208 SER A N 1
ATOM 1631 C CA . SER A 1 208 ? -16.828 -18.308 22.602 1.00 44.97 208 SER A CA 1
ATOM 1632 C C . SER A 1 208 ? -17.828 -19.046 21.692 1.00 44.97 208 SER A C 1
ATOM 1634 O O . SER A 1 208 ? -18.424 -18.479 20.772 1.00 44.97 208 SER A O 1
ATOM 1636 N N . ALA A 1 209 ? -18.229 -20.238 22.132 1.00 47.62 209 ALA A N 1
ATOM 1637 C CA . ALA A 1 209 ? -19.547 -20.801 21.828 1.00 47.62 209 ALA A CA 1
ATOM 1638 C C . ALA A 1 209 ? -20.721 -19.846 22.190 1.00 47.62 209 ALA A C 1
ATOM 1640 O O . ALA A 1 209 ? -21.844 -20.037 21.733 1.00 47.62 209 ALA A O 1
ATOM 1641 N N . ALA A 1 210 ? -20.469 -18.764 22.942 1.00 51.88 210 ALA A N 1
ATOM 1642 C CA . ALA A 1 210 ? -21.469 -17.811 23.429 1.00 51.88 210 ALA A CA 1
ATOM 1643 C C . ALA A 1 210 ? -22.027 -16.807 22.392 1.00 51.88 210 ALA A C 1
ATOM 1645 O O . ALA A 1 210 ? -22.917 -16.027 22.730 1.00 51.88 210 ALA A O 1
ATOM 1646 N N . ARG A 1 211 ? -21.544 -16.781 21.139 1.00 49.53 211 ARG A N 1
ATOM 1647 C CA . ARG A 1 211 ? -22.054 -15.865 20.088 1.00 49.53 211 ARG A CA 1
ATOM 1648 C C . ARG A 1 211 ? -22.593 -16.562 18.841 1.00 49.53 211 ARG A C 1
ATOM 1650 O O . ARG A 1 211 ? -22.613 -15.979 17.755 1.00 49.53 211 ARG A O 1
ATOM 1657 N N . ARG A 1 212 ? -23.103 -17.788 18.971 1.00 52.97 212 ARG A N 1
ATOM 1658 C CA . ARG A 1 212 ? -23.930 -18.355 17.898 1.00 52.97 212 ARG A CA 1
ATOM 1659 C C . ARG A 1 212 ? -25.251 -17.586 17.835 1.00 52.97 212 ARG A C 1
ATOM 1661 O O . ARG A 1 212 ? -25.909 -17.365 18.848 1.00 52.97 212 ARG A O 1
ATOM 1668 N N . ARG A 1 213 ? -25.571 -17.085 16.638 1.00 51.72 213 ARG A N 1
ATOM 1669 C CA . ARG A 1 213 ? -26.732 -16.228 16.358 1.00 51.72 213 ARG A CA 1
ATOM 1670 C C . ARG A 1 213 ? -27.988 -16.867 16.948 1.00 51.72 213 ARG A C 1
ATOM 1672 O O . ARG A 1 213 ? -28.316 -17.995 16.596 1.00 51.72 213 ARG A O 1
ATOM 1679 N N . LYS A 1 214 ? -28.677 -16.144 17.834 1.00 54.19 214 LYS A N 1
ATOM 1680 C CA . LYS A 1 214 ? -29.961 -16.564 18.403 1.00 54.19 214 LYS A CA 1
ATOM 1681 C C . LYS A 1 214 ? -30.935 -16.744 17.237 1.00 54.19 214 LYS A C 1
ATOM 1683 O O . LYS A 1 214 ? -31.314 -15.765 16.599 1.00 54.19 214 LYS A O 1
ATOM 1688 N N . VAL A 1 215 ? -31.250 -17.991 16.899 1.00 57.75 215 VAL A N 1
ATOM 1689 C CA . VAL A 1 215 ? -32.210 -18.298 15.838 1.00 57.75 215 VAL A CA 1
ATOM 1690 C C . VAL A 1 215 ? -33.575 -17.791 16.317 1.00 57.75 215 VAL A C 1
ATOM 1692 O O . VAL A 1 215 ? -33.956 -18.108 17.446 1.00 57.75 215 VAL A O 1
ATOM 1695 N N . PRO A 1 216 ? -34.290 -16.957 15.542 1.00 54.78 216 PRO A N 1
ATOM 1696 C CA . PRO A 1 216 ? -35.581 -16.434 15.966 1.00 54.78 216 PRO A CA 1
ATOM 1697 C C . PRO A 1 216 ? -36.580 -17.589 16.090 1.00 54.78 216 PRO A C 1
ATOM 1699 O O . PRO A 1 216 ? -36.969 -18.202 15.097 1.00 54.78 216 PRO A O 1
ATOM 1702 N N . THR A 1 217 ? -36.982 -17.908 17.318 1.00 58.34 217 THR A N 1
ATOM 1703 C CA . THR A 1 217 ? -38.043 -18.875 17.592 1.00 58.34 217 THR A CA 1
ATOM 1704 C C . THR A 1 217 ? -39.396 -18.180 17.485 1.00 58.34 217 THR A C 1
ATOM 1706 O O . THR A 1 217 ? -39.707 -17.259 18.238 1.00 58.34 217 THR A O 1
ATOM 1709 N N . GLY A 1 218 ? -40.203 -18.600 16.510 1.00 59.25 218 GLY A N 1
ATOM 1710 C CA . GLY A 1 218 ? -41.608 -18.208 16.418 1.00 59.25 218 GLY A CA 1
ATOM 1711 C C . GLY A 1 218 ? -42.483 -18.972 17.425 1.00 59.25 218 GLY A C 1
ATOM 1712 O O . GLY A 1 218 ? -42.060 -20.011 17.943 1.00 59.25 218 GLY A O 1
ATOM 1713 N N . PRO A 1 219 ? -43.709 -18.495 17.704 1.00 57.97 219 PRO A N 1
ATOM 1714 C CA . PRO A 1 219 ? -44.663 -19.211 18.550 1.00 57.97 219 PRO A CA 1
ATOM 1715 C C . PRO A 1 219 ? -44.976 -20.594 17.951 1.00 57.97 219 PRO A C 1
ATOM 1717 O O . PRO A 1 219 ? -45.374 -20.693 16.794 1.00 57.97 219 PRO A O 1
ATOM 1720 N N . GLY A 1 220 ? -44.763 -21.656 18.736 1.00 62.56 220 GLY A N 1
ATOM 1721 C CA . GLY A 1 220 ? -44.944 -23.056 18.319 1.00 62.56 220 GLY A CA 1
ATOM 1722 C C . GLY A 1 220 ? -43.657 -23.823 17.981 1.00 62.56 220 GLY A C 1
ATOM 1723 O O . GLY A 1 220 ? -43.735 -25.016 17.705 1.00 62.56 220 GLY A O 1
ATOM 1724 N N . MET A 1 221 ? -42.477 -23.190 18.028 1.00 60.66 221 MET A N 1
ATOM 1725 C CA . MET A 1 221 ? -41.194 -23.879 17.818 1.00 60.66 221 MET A CA 1
ATOM 1726 C C . MET A 1 221 ? -40.549 -24.294 19.144 1.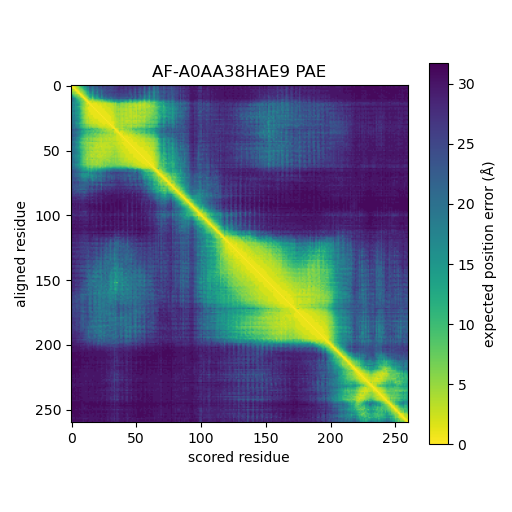00 60.66 221 MET A C 1
ATOM 1728 O O . MET A 1 221 ? -40.353 -23.462 20.032 1.00 60.66 221 MET A O 1
ATOM 1732 N N . ALA A 1 222 ? -40.188 -25.572 19.264 1.00 63.69 222 ALA A N 1
ATOM 1733 C CA . ALA A 1 222 ? -39.399 -26.092 20.376 1.00 63.69 222 ALA A CA 1
ATOM 1734 C C . ALA A 1 222 ? -37.904 -26.118 20.010 1.00 63.69 222 ALA A C 1
ATOM 1736 O O . ALA A 1 222 ? -37.531 -26.156 18.837 1.00 63.69 222 ALA A O 1
ATOM 1737 N N . MET A 1 223 ? -37.042 -26.068 21.025 1.00 65.31 223 MET A N 1
ATOM 1738 C CA . MET A 1 223 ? -35.586 -26.089 20.866 1.00 65.31 223 MET A CA 1
ATOM 1739 C C . MET A 1 223 ? -35.050 -27.465 21.246 1.00 65.31 223 MET A C 1
ATOM 1741 O O . MET A 1 223 ? -35.290 -27.931 22.360 1.00 65.31 223 MET A O 1
ATOM 1745 N N . THR A 1 224 ? -34.291 -28.094 20.351 1.00 68.31 224 THR A N 1
ATOM 1746 C CA . THR A 1 224 ? -33.474 -29.268 20.688 1.00 68.31 224 THR A CA 1
ATOM 1747 C C . THR A 1 224 ? -32.019 -28.851 20.830 1.00 68.31 224 THR A C 1
ATOM 1749 O O . THR A 1 224 ? -31.447 -28.273 19.902 1.00 68.31 224 THR A O 1
ATOM 1752 N N . TYR A 1 225 ? -31.439 -29.137 21.995 1.00 67.81 225 TYR A N 1
ATOM 1753 C CA . TYR A 1 225 ? -30.023 -28.932 22.292 1.00 67.81 225 TYR A CA 1
ATOM 1754 C C . TYR A 1 225 ? -29.239 -30.171 21.858 1.00 67.81 225 TYR A C 1
ATOM 1756 O O . TYR A 1 225 ? -29.622 -31.292 22.204 1.00 67.81 225 TYR A O 1
ATOM 1764 N N . LEU A 1 226 ? -28.170 -29.960 21.095 1.00 72.06 226 LEU A N 1
ATOM 1765 C CA . LEU A 1 226 ? -27.200 -30.981 20.735 1.00 72.06 226 LEU A CA 1
ATOM 1766 C C . LEU A 1 226 ? -26.014 -30.885 21.665 1.00 72.06 226 LEU A C 1
ATOM 1768 O O . LEU A 1 226 ? -25.462 -29.806 21.884 1.00 72.06 226 LEU A O 1
ATOM 1772 N N . PHE A 1 227 ? -25.597 -32.042 22.141 1.00 72.44 227 PHE A N 1
ATOM 1773 C CA . PHE A 1 227 ? -24.413 -32.184 22.952 1.00 72.44 227 PHE A CA 1
ATOM 1774 C C . PHE A 1 227 ? -23.438 -33.148 22.282 1.00 72.44 227 PHE A C 1
ATOM 1776 O O . PHE A 1 227 ? -23.873 -34.119 21.673 1.00 72.44 227 PHE A O 1
ATOM 1783 N N . GLU A 1 228 ? -22.140 -32.885 22.394 1.00 76.44 228 GLU A N 1
ATOM 1784 C CA . GLU A 1 228 ? -21.080 -33.789 21.947 1.00 76.44 228 GLU A CA 1
ATOM 1785 C C . GLU A 1 228 ? -20.253 -34.263 23.154 1.00 76.44 228 GLU A C 1
ATOM 1787 O O . GLU A 1 228 ? -19.951 -33.463 24.051 1.00 76.44 228 GLU A O 1
ATOM 1792 N N . PRO A 1 229 ? -19.906 -35.561 23.218 1.00 72.75 229 PRO A N 1
ATOM 1793 C CA . PRO A 1 229 ? -19.048 -36.087 24.267 1.00 72.75 229 PRO A CA 1
ATOM 1794 C C . PRO A 1 229 ? -17.599 -35.630 24.059 1.00 72.75 229 PRO A C 1
ATOM 1796 O O . PRO A 1 229 ? -17.005 -35.825 23.000 1.00 72.75 229 PRO A O 1
ATOM 1799 N N . THR A 1 230 ? -17.005 -35.054 25.099 1.00 73.50 230 THR A N 1
ATOM 1800 C CA . THR A 1 230 ? -15.589 -34.670 25.121 1.00 73.50 230 THR A CA 1
ATOM 1801 C C . THR A 1 230 ? -14.734 -35.871 25.522 1.00 73.50 230 THR A C 1
ATOM 1803 O O . THR A 1 230 ? -15.160 -36.696 26.331 1.00 73.50 230 THR A O 1
ATOM 1806 N N . ALA A 1 231 ? -13.485 -35.937 25.048 1.00 71.69 231 ALA A N 1
ATOM 1807 C CA . ALA A 1 231 ? -12.522 -37.002 25.373 1.00 71.69 231 ALA A CA 1
ATOM 1808 C C . ALA A 1 231 ? -12.333 -37.275 26.887 1.00 71.69 231 ALA A C 1
ATOM 1810 O O . ALA A 1 231 ? -11.909 -38.360 27.267 1.00 71.69 231 ALA A O 1
ATOM 1811 N N . ASN A 1 232 ? -12.703 -36.324 27.752 1.00 74.44 232 ASN A N 1
ATOM 1812 C CA . ASN A 1 232 ? -12.636 -36.434 29.213 1.00 74.44 232 ASN A CA 1
ATOM 1813 C C . ASN A 1 232 ? -13.926 -36.979 29.869 1.00 74.44 232 ASN A C 1
ATOM 1815 O O . ASN A 1 232 ? -14.088 -36.853 31.080 1.00 74.44 232 ASN A O 1
ATOM 1819 N N . GLY A 1 233 ? -14.876 -37.524 29.099 1.00 73.81 233 GLY A N 1
ATOM 1820 C CA . GLY A 1 233 ? -16.159 -38.030 29.616 1.00 73.81 233 GLY A CA 1
ATOM 1821 C C . GLY A 1 233 ? -17.172 -36.939 29.993 1.00 73.81 233 GLY A C 1
ATOM 1822 O O . GLY A 1 233 ? -18.197 -37.231 30.603 1.00 73.81 233 GLY A O 1
ATOM 1823 N N . GLY A 1 234 ? -16.884 -35.683 29.641 1.00 74.88 234 GLY A N 1
ATOM 1824 C CA . GLY A 1 234 ? -17.798 -34.549 29.776 1.00 74.88 234 GLY A CA 1
ATOM 1825 C C . GLY A 1 234 ? -18.699 -34.378 28.554 1.00 74.88 234 GLY A C 1
ATOM 1826 O O . GLY A 1 234 ? -18.506 -35.022 27.527 1.00 74.88 234 GLY A O 1
ATOM 1827 N N . VAL A 1 235 ? -19.676 -33.483 28.664 1.00 74.62 235 VAL A N 1
ATOM 1828 C CA . VAL A 1 235 ? -20.675 -33.215 27.626 1.00 74.62 235 VAL A CA 1
ATOM 1829 C C . VAL A 1 235 ? -20.658 -31.713 27.320 1.00 74.62 235 VAL A C 1
ATOM 1831 O O . VAL A 1 235 ? -20.835 -30.910 28.237 1.00 74.62 235 VAL A O 1
ATOM 1834 N N . VAL A 1 236 ? -20.420 -31.322 2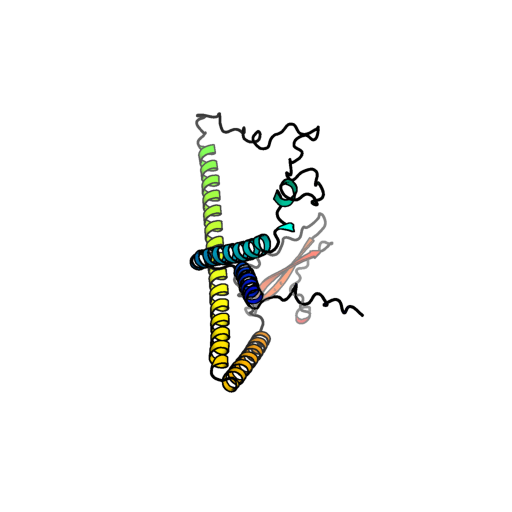6.063 1.00 75.88 236 VAL A N 1
ATOM 1835 C CA . VAL A 1 236 ? -20.354 -29.910 25.628 1.00 75.88 236 VAL A CA 1
ATOM 1836 C C . VAL A 1 236 ? -21.481 -29.612 24.642 1.00 75.88 236 VAL A C 1
ATOM 1838 O O . VAL A 1 236 ? -21.785 -30.429 23.780 1.00 75.88 236 VAL A O 1
ATOM 1841 N N . GLU A 1 237 ? -22.126 -28.449 24.769 1.00 73.44 237 GLU A N 1
ATOM 1842 C CA . GLU A 1 237 ? -23.192 -28.023 23.853 1.00 73.44 237 GLU A CA 1
ATOM 1843 C C . GLU A 1 237 ? -22.620 -27.761 22.449 1.00 73.44 237 GLU A C 1
ATOM 1845 O O . GLU A 1 237 ? -21.867 -26.812 22.223 1.00 73.44 237 GLU A O 1
ATOM 1850 N N . ALA A 1 238 ? -22.990 -28.615 21.497 1.00 69.56 238 ALA A N 1
ATOM 1851 C CA . ALA A 1 238 ? -22.534 -28.581 20.113 1.00 69.56 238 ALA A CA 1
ATOM 1852 C C . ALA A 1 238 ? -23.432 -27.715 19.217 1.00 69.56 238 ALA A C 1
ATOM 1854 O O . ALA A 1 238 ? -22.980 -27.237 18.174 1.00 69.56 238 ALA A O 1
ATOM 1855 N N . GLY A 1 239 ? -24.685 -27.451 19.612 1.00 69.88 239 GLY A N 1
ATOM 1856 C CA . GLY A 1 239 ? -25.578 -26.543 18.888 1.00 69.88 239 GLY A CA 1
ATOM 1857 C C . GLY A 1 239 ? -27.048 -26.643 19.291 1.00 69.88 239 GLY A C 1
ATOM 1858 O O . GLY A 1 239 ? -27.435 -27.485 20.089 1.00 69.88 239 GLY A O 1
ATOM 1859 N N . THR A 1 240 ? -27.885 -25.785 18.708 1.00 71.25 240 THR A N 1
ATOM 1860 C CA . THR A 1 240 ? -29.344 -25.830 18.873 1.00 71.25 240 THR A CA 1
ATOM 1861 C C . THR A 1 240 ? -30.031 -25.890 17.515 1.00 71.25 240 THR A C 1
ATOM 1863 O O . THR A 1 240 ? -29.650 -25.172 16.590 1.00 71.25 240 THR A O 1
ATOM 1866 N N . ILE A 1 241 ? -31.043 -26.751 17.391 1.00 67.94 241 ILE A N 1
ATOM 1867 C CA . ILE A 1 241 ? -31.860 -26.891 16.179 1.00 67.94 241 ILE A CA 1
ATOM 1868 C C . ILE A 1 241 ? -33.312 -26.545 16.533 1.00 67.94 241 ILE A C 1
ATOM 1870 O O . ILE A 1 241 ? -33.841 -27.100 17.501 1.00 67.94 241 ILE A O 1
ATOM 1874 N N . PRO A 1 242 ? -33.966 -25.631 15.792 1.00 64.75 242 PRO A N 1
ATOM 1875 C CA . PRO A 1 242 ? -35.391 -25.386 15.953 1.00 64.75 242 PRO A CA 1
ATOM 1876 C C . PRO A 1 242 ? -36.195 -26.544 15.349 1.00 64.75 242 PRO A C 1
ATOM 1878 O O . PRO A 1 242 ? -35.984 -26.920 14.195 1.00 64.75 242 PRO A O 1
ATOM 1881 N N . VAL A 1 243 ? -37.146 -27.083 16.107 1.00 66.81 243 VAL A N 1
ATOM 1882 C CA . VAL A 1 243 ? -38.058 -28.143 15.658 1.00 66.81 243 VAL A CA 1
ATOM 1883 C C . VAL A 1 243 ? -39.513 -27.689 15.798 1.00 66.81 243 VAL A C 1
ATOM 1885 O O . VAL A 1 243 ? -39.886 -27.005 16.750 1.00 66.81 243 VAL A O 1
ATOM 1888 N N . GLN A 1 244 ? -40.355 -28.060 14.831 1.00 58.00 244 GLN A N 1
ATOM 1889 C CA . GLN A 1 244 ? -41.764 -27.640 14.762 1.00 58.00 244 GLN A CA 1
ATOM 1890 C 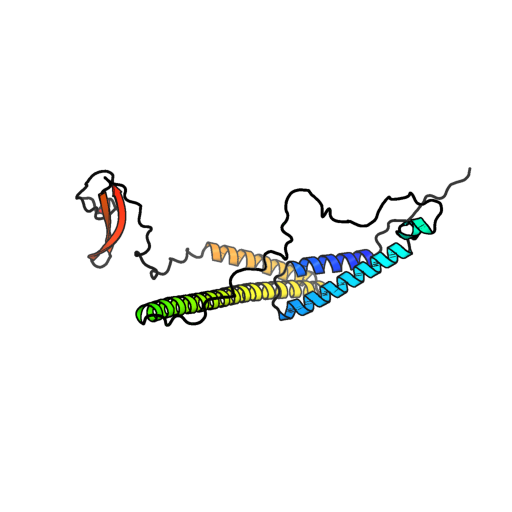C . GLN A 1 244 ? -42.695 -28.362 15.754 1.00 58.00 244 GLN A C 1
ATOM 1892 O O . GLN A 1 244 ? -43.874 -28.033 15.829 1.00 58.00 244 GLN A O 1
ATOM 1897 N N . ALA A 1 245 ? -42.199 -29.340 16.513 1.00 59.50 245 ALA A N 1
ATOM 1898 C CA . ALA A 1 245 ? -42.997 -30.116 17.457 1.00 59.50 245 ALA A CA 1
ATOM 1899 C C . ALA A 1 245 ? -42.259 -30.248 18.799 1.00 59.50 245 ALA A C 1
ATOM 1901 O O . ALA A 1 245 ? -41.027 -30.293 18.801 1.00 59.50 245 ALA A O 1
ATOM 1902 N N . PRO A 1 246 ? -42.969 -30.332 19.940 1.00 55.00 246 PRO A N 1
ATOM 1903 C CA . PRO A 1 246 ? -42.349 -30.518 21.246 1.00 55.00 246 PRO A CA 1
ATOM 1904 C C . PRO A 1 246 ? -41.703 -31.905 21.332 1.00 55.00 246 PRO A C 1
ATOM 1906 O O . PRO A 1 246 ? -42.320 -32.882 21.748 1.00 55.00 246 PRO A O 1
ATOM 1909 N N . SER A 1 247 ? -40.438 -32.012 20.933 1.00 54.75 247 SER A N 1
ATOM 1910 C CA . SER A 1 247 ? -39.635 -33.193 21.213 1.00 54.75 247 SER A CA 1
ATOM 1911 C C . SER A 1 247 ? -38.896 -32.976 22.528 1.00 54.75 247 SER A C 1
ATOM 1913 O O . SER A 1 247 ? -37.855 -32.327 22.567 1.00 54.75 247 SER A O 1
ATOM 1915 N N . HIS A 1 248 ? -39.394 -33.576 23.609 1.00 51.34 248 HIS A N 1
ATOM 1916 C CA . HIS A 1 248 ? -38.680 -33.716 24.888 1.00 51.34 248 HIS A CA 1
ATOM 1917 C C . HIS A 1 248 ? -37.473 -34.678 24.799 1.00 51.34 248 HIS A C 1
ATOM 1919 O O . HIS A 1 248 ? -37.127 -35.346 25.770 1.00 51.34 248 HIS A O 1
ATOM 1925 N N . ARG A 1 249 ? -36.847 -34.806 23.625 1.00 53.53 249 ARG A N 1
ATOM 1926 C CA . ARG A 1 249 ? -35.702 -35.687 23.404 1.00 53.53 249 ARG A CA 1
ATOM 1927 C C . ARG A 1 249 ? -34.443 -34.841 23.303 1.00 53.53 249 ARG A C 1
ATOM 1929 O O . ARG A 1 249 ? -34.262 -34.101 22.341 1.00 53.53 249 ARG A O 1
ATOM 1936 N N . LEU A 1 250 ? -33.589 -34.969 24.313 1.00 55.19 250 LEU A N 1
ATOM 1937 C CA . LEU A 1 250 ? -32.187 -34.582 24.221 1.00 55.19 250 LEU A CA 1
ATOM 1938 C C . LEU A 1 250 ? -31.551 -35.452 23.128 1.00 55.19 250 LEU A C 1
ATOM 1940 O O . LEU A 1 250 ? -31.601 -36.678 23.224 1.00 55.19 250 LEU A O 1
ATOM 1944 N N . MET A 1 251 ? -31.006 -34.839 22.077 1.00 57.59 251 MET A N 1
ATOM 1945 C CA . MET A 1 251 ? -30.193 -35.552 21.088 1.00 57.59 251 MET A CA 1
ATOM 1946 C C . MET A 1 251 ? -28.730 -35.417 21.500 1.00 57.59 251 MET A C 1
ATOM 1948 O O . MET A 1 251 ? -28.186 -34.317 21.555 1.00 57.59 251 MET A O 1
ATOM 1952 N N . THR A 1 252 ? -28.104 -36.540 21.840 1.00 53.34 252 THR A N 1
ATOM 1953 C CA . THR A 1 252 ? -26.771 -36.584 22.461 1.00 53.34 252 THR A CA 1
ATOM 1954 C C . THR A 1 252 ? -25.616 -36.713 21.467 1.00 53.34 252 THR A C 1
ATOM 1956 O O . THR A 1 252 ? -24.488 -36.866 21.919 1.00 53.34 252 THR A O 1
ATOM 1959 N N . SER A 1 253 ? -25.875 -36.692 20.150 1.00 56.94 253 SER A N 1
ATOM 1960 C CA . SER A 1 253 ? -24.872 -36.598 19.072 1.00 56.94 253 SER A CA 1
ATOM 1961 C C . SER A 1 253 ? -25.551 -36.658 17.686 1.00 56.94 253 SER A C 1
ATOM 1963 O O . SER A 1 253 ? -26.634 -37.230 17.567 1.00 56.94 253 SER A O 1
ATOM 1965 N N . MET A 1 254 ? -24.919 -36.113 16.634 1.00 57.53 254 MET A N 1
ATOM 1966 C CA . MET A 1 254 ? -25.255 -36.400 15.217 1.00 57.53 254 MET A CA 1
ATOM 1967 C C . MET A 1 254 ? -24.473 -37.598 14.649 1.00 57.53 254 MET A C 1
ATOM 1969 O O . MET A 1 254 ? -24.673 -37.989 13.499 1.00 57.53 254 MET A O 1
ATOM 1973 N N . ASP A 1 255 ? -23.557 -38.166 15.431 1.00 49.69 255 ASP A N 1
ATOM 1974 C CA . ASP A 1 255 ? -22.742 -39.306 15.037 1.00 49.69 255 ASP A CA 1
ATOM 1975 C C . ASP A 1 255 ? -23.518 -40.614 15.273 1.00 49.69 255 ASP A C 1
ATOM 1977 O O . ASP A 1 255 ? -23.816 -40.994 16.410 1.00 49.69 255 ASP A O 1
ATOM 1981 N N . ASN A 1 256 ? -23.833 -41.323 14.182 1.00 52.16 256 ASN A N 1
ATOM 1982 C CA . ASN A 1 256 ? -24.585 -42.586 14.194 1.00 52.16 256 ASN A CA 1
ATOM 1983 C C . ASN A 1 256 ? -23.928 -43.686 15.044 1.00 52.16 256 ASN A C 1
ATOM 1985 O O . ASN A 1 256 ? -24.579 -44.675 15.367 1.00 52.16 256 ASN A O 1
ATOM 1989 N N . ARG A 1 257 ? -22.650 -43.540 15.416 1.00 51.78 257 ARG A N 1
ATOM 1990 C CA . ARG A 1 257 ? -21.935 -44.498 16.272 1.00 51.78 257 ARG A CA 1
ATOM 1991 C C . ARG A 1 257 ? -22.442 -44.541 17.713 1.00 51.78 257 ARG A C 1
ATOM 1993 O O . ARG A 1 257 ? -22.217 -45.538 18.387 1.00 51.78 257 ARG A O 1
ATOM 2000 N N . TYR A 1 258 ? -23.110 -43.483 18.169 1.00 48.09 258 TYR A N 1
ATOM 2001 C CA . TYR A 1 258 ? -23.627 -43.362 19.537 1.00 48.09 258 TYR A CA 1
ATOM 2002 C C . TYR A 1 258 ? -25.159 -43.450 19.607 1.00 48.09 258 TYR A C 1
ATOM 2004 O O . TYR A 1 258 ? -25.744 -43.263 20.672 1.00 48.09 258 TYR A O 1
ATOM 2012 N N . ALA A 1 259 ? -25.810 -43.736 18.477 1.00 43.62 259 ALA A N 1
ATOM 2013 C CA . ALA A 1 259 ? -27.241 -43.991 18.378 1.00 43.62 259 ALA A CA 1
ATOM 2014 C C . ALA A 1 259 ? -27.507 -45.507 18.425 1.00 43.62 259 ALA A C 1
ATOM 2016 O O . ALA A 1 259 ? -27.891 -46.110 17.423 1.00 43.62 259 ALA A O 1
ATOM 2017 N N . SER A 1 260 ? -27.259 -46.129 19.580 1.00 39.59 260 SER A N 1
ATOM 2018 C CA . SER A 1 260 ? -27.617 -47.525 19.876 1.00 39.59 260 SER A CA 1
ATOM 2019 C C . SER A 1 260 ? -28.291 -47.626 21.233 1.00 39.59 260 SER A C 1
ATOM 2021 O O . SER A 1 260 ? -27.664 -47.126 22.195 1.00 39.59 260 SER A O 1
#

Foldseek 3Di:
DDDDDDPPDDDDCDPLNVVLVVLVVVLVVVVVDPDDPVVVVVSVVSNVVSVVSVVVVVVVVCVVPVVPDPCCVVVPPPDDDDDDDDPPDPPDDPDDPDDPVNVPDDDPPDDPDDDDDPVVVVVVVVVVVVVVVVVVVVVVVVVVVVVVVVVVVVVVVVVVVLVVVLVVVCVVPVVVSVVSVVVVVVVVVVVVVVVVPPPPDDPDPPDDPPPDPDDDDDPQKDKAWEWEQDPVRDIHTPDIDIDNHPDPDHHDHPDVVPVD

pLDDT: mean 71.23, std 16.35, range [36.91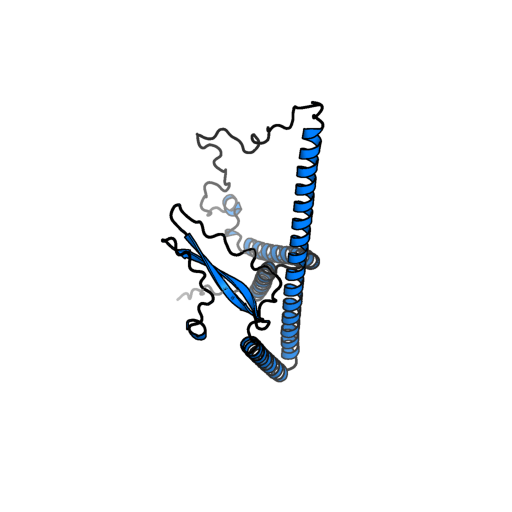, 94.75]

Mean predicted aligned error: 21.64 Å

Secondary structure (DSSP, 8-state):
---PPP---S----HHHHHHHHHHHHHHHHHTS---HHHHHHHHHHHHHHHHHHHHHHHHHHHH-GGGSTTHHHH-TTPPPPS----------TT----TTGGG--S-S--------HHHHHHHHHHHHHHHHHHHHHHHHHHHHHHHHHHHHHHHHHHHHHHHHHHHHHHH-HHHHHHHHHHHHHHHHHHHHHHHHSPP----S-S-GGGS------TT-EEEEEEEE-TTS-EEEEEEEEESS-----B--S-GGG--

Sequence (260 aa):
MDISPLPTESSMLTPFHLIVLAFASLSLLVSQLNLPPDLEELASIWRRVTSLLVVVLLMYHVVENESSHPSAFLTTKDAKPRLWAFPLGKAGGEGTKEMWWEAGNAAHVGHFKQSETPEAREELRLKMEAKEEARAKAAKKALEEFEENRKKWYNRLAKVKVIGAIVAIGLVHKTLAAICLAGLIYWLIATRLADMMKPPDEPEPEISAARRRKVPTGPGMAMTYLFEPTANGGVVEAGTIPVQAPSHRLMTSMDNRYAS

Organism: NCBI:txid4972

Solvent-accessible surface area (backbone atoms only — not comparable to full-atom values): 16488 Å² total; per-residue (Å²): 136,84,81,76,81,76,94,76,84,92,78,76,81,46,76,65,54,56,50,53,50,50,53,47,53,50,48,54,55,56,67,72,47,91,59,56,72,81,51,41,55,56,52,48,51,49,46,53,54,48,50,49,53,51,51,52,53,49,50,51,52,46,67,75,35,59,88,72,44,85,60,32,59,80,76,42,97,82,52,81,89,74,99,75,95,70,88,76,71,84,84,79,69,93,84,72,98,68,60,92,75,68,81,74,81,75,85,84,85,80,86,84,82,76,85,73,54,74,69,59,53,52,55,49,46,53,55,47,53,55,48,51,52,51,48,53,53,51,52,50,51,52,51,53,53,51,53,52,51,48,53,55,47,53,56,50,51,53,52,50,51,53,53,52,49,43,52,58,43,32,76,78,35,59,70,59,25,51,51,54,51,52,51,50,52,50,51,53,51,52,51,52,51,50,60,72,67,47,73,79,79,74,76,74,95,79,77,64,86,85,70,67,78,81,75,88,74,56,96,71,52,31,76,34,54,32,30,40,76,43,98,86,78,45,77,42,83,72,47,76,48,86,34,81,53,88,60,94,57,78,43,69,56,93,55,73,89,75,72,122